Protein AF-A0AAR5PDT7-F1 (afdb_monomer)

Sequence (302 aa):
MGHPLNENNSSYDLYLQEIEGIDDYWGPTFRSIFDNNEHQDFKRKLEERIKHHDKDIERLCNVYYQGFIESVTELLEVKSQSKNLNNQVVDLDKKLHTSFQALSKSGTELLQARKVQSNIALVISQMNLSLPVFVSYSKLQKQIAEKRYYPALKTLEELEHVHLPHVANYRFSNQLHQKIPKYRDKIEAASMTDLKDFLENIRKFSPKVGEVAMRHTSEQLASDPTVVGRKKKRTFESSRNYSDEGLSAQELIDFSPIYRDLHLADVLGKVSTFEVYYRSERTKQARLVLQPPTNMVGKYPM

Mean predicted aligned error: 17.33 Å

Nearest PDB structures (foldseek):
  8otz-assembly1_EY  TM=1.791E-01  e=8.175E+00  Bos taurus

Structure (mmCIF, N/CA/C/O backbone):
data_AF-A0AAR5PDT7-F1
#
_entry.id   AF-A0AAR5PDT7-F1
#
loop_
_atom_site.group_PDB
_atom_site.id
_atom_site.type_symbol
_atom_site.label_atom_id
_atom_site.label_alt_id
_atom_site.label_comp_id
_atom_site.label_asym_id
_atom_site.label_entity_id
_atom_site.label_seq_id
_atom_site.pdbx_PDB_ins_code
_atom_site.Cartn_x
_atom_site.Cartn_y
_atom_site.Cartn_z
_atom_site.occupancy
_atom_site.B_iso_or_equiv
_atom_site.auth_seq_id
_atom_site.auth_comp_id
_atom_site.auth_asym_id
_atom_site.auth_atom_id
_atom_site.pdbx_PDB_model_num
ATOM 1 N N . MET A 1 1 ? -78.104 -23.548 107.317 1.00 33.09 1 MET A N 1
ATOM 2 C CA . MET A 1 1 ? -78.747 -23.186 106.038 1.00 33.09 1 MET A CA 1
ATOM 3 C C . MET A 1 1 ? -77.839 -22.195 105.338 1.00 33.09 1 MET A C 1
ATOM 5 O O . MET A 1 1 ? -77.397 -21.258 105.989 1.00 33.09 1 MET A O 1
ATOM 9 N N . GLY A 1 2 ? -77.454 -22.494 104.098 1.00 35.88 2 GLY A N 1
ATOM 10 C CA . GLY A 1 2 ? -76.42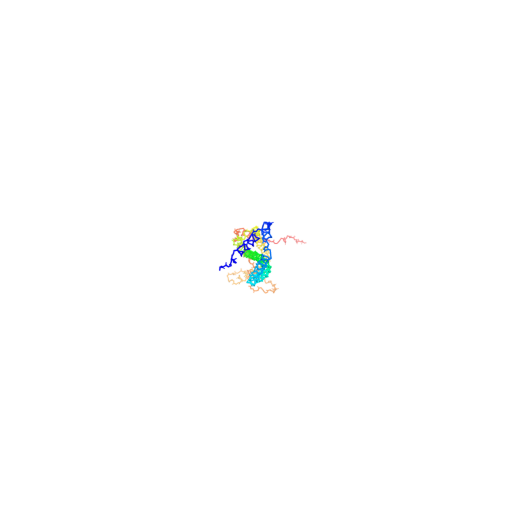5 -21.771 103.352 1.00 35.88 2 GLY A CA 1
ATOM 11 C C . GLY A 1 2 ? -76.839 -20.352 102.971 1.00 35.88 2 GLY A C 1
ATOM 12 O O . GLY A 1 2 ? -77.959 -20.127 102.524 1.00 35.88 2 GLY A O 1
ATOM 13 N N . HIS A 1 3 ? -75.904 -19.421 103.146 1.00 34.44 3 HIS A N 1
ATOM 14 C CA . HIS A 1 3 ? -75.943 -18.084 102.566 1.00 34.44 3 HIS A CA 1
ATOM 15 C C . HIS A 1 3 ? -75.802 -18.182 101.033 1.00 34.44 3 HIS A C 1
ATOM 17 O O . HIS A 1 3 ? -74.846 -18.809 100.568 1.00 34.44 3 HIS A O 1
ATOM 23 N N . PRO A 1 4 ? -76.692 -17.562 100.238 1.00 39.97 4 PRO A N 1
ATOM 24 C CA . PRO A 1 4 ? -76.570 -17.523 98.787 1.00 39.97 4 PRO A CA 1
ATOM 25 C C . PRO A 1 4 ? -75.625 -16.376 98.401 1.00 39.97 4 PRO A C 1
ATOM 27 O O . PRO A 1 4 ? -76.046 -15.241 98.229 1.00 39.97 4 PRO A O 1
ATOM 30 N N . LEU A 1 5 ? -74.321 -16.649 98.321 1.00 42.22 5 LEU A N 1
ATOM 31 C CA . LEU A 1 5 ? -73.312 -15.669 97.878 1.00 42.22 5 LEU A CA 1
ATOM 32 C C . LEU A 1 5 ? -72.895 -15.845 96.407 1.00 42.22 5 LEU A C 1
ATOM 34 O O . LEU A 1 5 ? -71.971 -15.177 95.955 1.00 42.22 5 LEU A O 1
ATOM 38 N N . ASN A 1 6 ? -73.553 -16.732 95.652 1.00 46.50 6 ASN A N 1
ATOM 39 C CA . ASN A 1 6 ? -73.060 -17.162 94.339 1.00 46.50 6 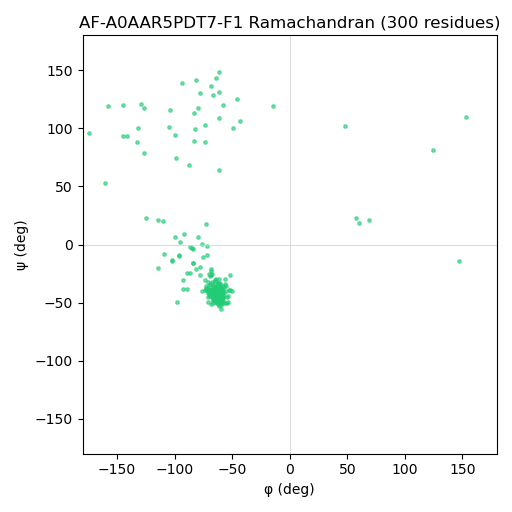ASN A CA 1
ATOM 40 C C . ASN A 1 6 ? -73.870 -16.662 93.126 1.00 46.50 6 ASN A C 1
ATOM 42 O O . ASN A 1 6 ? -73.407 -16.842 92.006 1.00 46.50 6 ASN A O 1
ATOM 46 N N . GLU A 1 7 ? -75.032 -16.023 93.313 1.00 48.69 7 GLU A N 1
ATOM 47 C CA . GLU A 1 7 ? -75.856 -15.526 92.190 1.00 48.69 7 GLU A CA 1
ATOM 48 C C . GLU A 1 7 ? -75.488 -14.091 91.757 1.00 48.69 7 GLU A C 1
ATOM 50 O O . GLU A 1 7 ? -75.380 -13.828 90.562 1.00 48.69 7 GLU A O 1
ATOM 55 N N . ASN A 1 8 ? -75.160 -13.183 92.689 1.00 54.09 8 ASN A N 1
ATOM 56 C CA . ASN A 1 8 ? -74.850 -11.780 92.353 1.00 54.09 8 ASN A CA 1
ATOM 57 C C . ASN A 1 8 ? -73.540 -11.586 91.571 1.00 54.09 8 ASN A C 1
ATOM 59 O O . ASN A 1 8 ? -73.407 -10.628 90.814 1.00 54.09 8 ASN A O 1
ATOM 63 N N . ASN A 1 9 ? -72.571 -12.495 91.712 1.00 56.88 9 ASN A N 1
ATOM 64 C CA . ASN A 1 9 ? -71.289 -12.382 91.012 1.00 56.88 9 ASN A CA 1
ATOM 65 C C . ASN A 1 9 ? -71.440 -12.559 89.490 1.00 56.88 9 ASN A C 1
ATOM 67 O O . ASN A 1 9 ? -70.725 -11.913 88.729 1.00 56.88 9 ASN A O 1
ATOM 71 N N . SER A 1 10 ? -72.405 -13.386 89.067 1.00 62.09 10 SER A N 1
ATOM 72 C CA . SER A 1 10 ? -72.699 -13.665 87.658 1.00 62.09 10 SER A CA 1
ATOM 73 C C . SER A 1 10 ? -73.395 -12.494 86.959 1.00 62.09 10 SER A C 1
ATOM 75 O O . SER A 1 10 ? -73.199 -12.307 85.761 1.00 62.09 10 SER A O 1
ATOM 77 N N . SER A 1 11 ? -74.189 -11.703 87.688 1.00 68.69 11 SER A N 1
ATOM 78 C CA . SER A 1 11 ? -74.879 -10.527 87.143 1.00 68.69 11 SER A CA 1
ATOM 79 C C . SER A 1 11 ? -73.905 -9.387 86.846 1.00 68.69 11 SER A C 1
ATOM 81 O O . SER A 1 11 ? -74.005 -8.751 85.801 1.00 68.69 11 SER A O 1
ATOM 83 N N . TYR A 1 12 ? -72.911 -9.163 87.715 1.00 73.12 12 TYR A N 1
ATOM 84 C CA . TYR A 1 12 ? -71.878 -8.148 87.477 1.00 73.12 12 TYR A CA 1
ATOM 85 C C . TYR A 1 12 ? -70.977 -8.492 86.293 1.00 73.12 12 TYR A C 1
ATOM 87 O O . TYR A 1 12 ? -70.625 -7.601 85.525 1.00 73.12 12 TYR A O 1
ATOM 95 N N . ASP A 1 13 ? -70.637 -9.769 86.119 1.00 74.81 13 ASP A N 1
ATOM 96 C CA . ASP A 1 13 ? -69.822 -10.215 84.988 1.00 74.81 13 ASP A CA 1
ATOM 97 C C . ASP A 1 13 ? -70.599 -10.096 83.660 1.00 74.81 13 ASP A C 1
ATOM 99 O O . ASP A 1 13 ? -70.014 -9.717 82.646 1.00 74.81 13 ASP A O 1
ATOM 103 N N . LEU A 1 14 ? -71.924 -10.307 83.677 1.00 79.12 14 LEU A N 1
ATOM 104 C CA . LEU A 1 14 ? -72.804 -10.069 82.527 1.00 79.12 14 LEU A CA 1
ATOM 105 C C . LEU A 1 14 ? -72.877 -8.576 82.162 1.00 79.12 14 LEU A C 1
ATOM 107 O O . LEU A 1 14 ? -72.714 -8.228 80.996 1.00 79.12 14 LEU A O 1
ATOM 111 N N . TYR A 1 15 ? -73.041 -7.687 83.149 1.00 78.75 15 TYR A N 1
ATOM 112 C CA . TYR A 1 15 ? -73.040 -6.236 82.920 1.00 78.75 15 TYR A CA 1
ATOM 113 C C . TYR A 1 15 ? -71.691 -5.723 82.403 1.00 78.75 15 TYR A C 1
ATOM 115 O O . TYR A 1 15 ? -71.655 -4.847 81.543 1.00 78.75 15 TYR A O 1
ATOM 123 N N . LEU A 1 16 ? -70.573 -6.275 82.888 1.00 80.12 16 LEU A N 1
ATOM 124 C CA . LEU A 1 16 ? -69.247 -5.956 82.355 1.00 80.12 16 LEU A CA 1
ATOM 125 C C . LEU A 1 16 ? -69.096 -6.425 80.904 1.00 80.12 16 LEU A C 1
ATOM 127 O O . LEU A 1 16 ? -68.560 -5.683 80.090 1.00 80.12 16 LEU A O 1
ATOM 131 N N . GLN A 1 17 ? -69.607 -7.608 80.559 1.00 80.50 17 GLN A N 1
ATOM 132 C CA . GLN A 1 17 ? -69.562 -8.134 79.194 1.00 80.50 17 GLN A CA 1
ATOM 133 C C . GLN A 1 17 ? -70.464 -7.350 78.224 1.00 80.50 17 GLN A C 1
ATOM 135 O O . GLN A 1 17 ? -70.101 -7.165 77.065 1.00 80.50 17 GLN A O 1
ATOM 140 N N . GLU A 1 18 ? -71.616 -6.856 78.686 1.00 79.50 18 GLU A N 1
ATOM 141 C CA . GLU A 1 18 ? -72.479 -5.950 77.916 1.00 79.50 18 GLU A CA 1
ATOM 142 C C . GLU A 1 18 ? -71.794 -4.606 77.641 1.00 79.50 18 GLU A C 1
ATOM 144 O O . GLU A 1 18 ? -71.892 -4.089 76.531 1.00 79.50 18 GLU A O 1
ATOM 149 N N . ILE A 1 19 ? -71.062 -4.065 78.619 1.00 80.75 19 ILE A N 1
ATOM 150 C CA . ILE A 1 19 ? -70.291 -2.822 78.457 1.00 80.75 19 ILE A CA 1
ATOM 151 C C . ILE A 1 19 ? -69.064 -3.039 77.561 1.00 80.75 19 ILE A C 1
ATOM 153 O O . ILE A 1 19 ? -68.764 -2.178 76.743 1.00 80.75 19 ILE A O 1
ATOM 157 N N . GLU A 1 20 ? -68.375 -4.182 77.667 1.00 79.88 20 GLU A N 1
ATOM 158 C CA . GLU A 1 20 ? -67.260 -4.551 76.776 1.00 79.88 20 GLU A CA 1
ATOM 159 C C . GLU A 1 20 ? -67.734 -4.847 75.333 1.00 79.88 20 GLU A C 1
ATOM 161 O O . GLU A 1 20 ? -66.926 -4.812 74.407 1.00 79.88 20 GLU A O 1
ATOM 166 N N . GLY A 1 21 ? -69.021 -5.159 75.132 1.00 79.31 21 GLY A N 1
ATOM 167 C CA . GLY A 1 21 ? -69.592 -5.544 73.836 1.00 79.31 21 GLY A CA 1
ATOM 168 C C . GLY A 1 21 ? -70.398 -4.463 73.105 1.00 79.31 21 GLY A C 1
ATOM 169 O O . GLY A 1 21 ? -70.712 -4.648 71.928 1.00 79.31 21 GLY A O 1
ATOM 170 N N . ILE A 1 22 ? -70.764 -3.364 73.771 1.00 81.56 22 ILE A N 1
ATOM 171 C CA . ILE A 1 22 ? -71.593 -2.282 73.217 1.00 81.56 22 ILE A CA 1
ATOM 172 C C . ILE A 1 22 ? -70.854 -0.956 73.419 1.00 81.56 22 ILE A C 1
ATOM 174 O O . ILE A 1 22 ? -70.670 -0.550 74.557 1.00 81.56 22 ILE A O 1
ATOM 178 N N . ASP A 1 23 ? -70.491 -0.247 72.347 1.00 70.50 23 ASP A N 1
ATOM 179 C CA . ASP A 1 23 ? -69.703 0.999 72.445 1.00 70.50 23 ASP A CA 1
ATOM 180 C C . ASP A 1 23 ? -70.545 2.277 72.669 1.00 70.50 23 ASP A C 1
ATOM 182 O O . ASP A 1 23 ? -70.045 3.252 73.226 1.00 70.50 23 ASP A O 1
ATOM 186 N N . ASP A 1 24 ? -71.829 2.289 72.278 1.00 75.06 24 ASP A N 1
ATOM 187 C CA . ASP A 1 24 ? -72.595 3.545 72.128 1.00 75.06 24 ASP A CA 1
ATOM 188 C C . ASP A 1 24 ? -73.769 3.746 73.109 1.00 75.06 24 ASP A C 1
ATOM 190 O O . ASP A 1 24 ? -74.234 4.876 73.292 1.00 75.06 24 ASP A O 1
ATOM 194 N N . TYR A 1 25 ? -74.302 2.692 73.744 1.00 77.81 25 TYR A N 1
ATOM 195 C CA . TYR A 1 25 ? -75.493 2.829 74.598 1.00 77.81 25 TYR A CA 1
ATOM 196 C C . TYR A 1 25 ? -75.500 1.911 75.825 1.00 77.81 25 TYR A C 1
ATOM 198 O O . TYR A 1 25 ? -76.011 0.795 75.800 1.00 77.81 25 TYR A O 1
ATOM 206 N N . TRP A 1 26 ? -75.014 2.449 76.944 1.00 82.31 26 TRP A N 1
ATOM 207 C CA . TRP A 1 26 ? -74.944 1.762 78.243 1.00 82.31 26 TRP A CA 1
ATOM 208 C C . TRP A 1 26 ? -76.134 2.048 79.181 1.00 82.31 26 TRP A C 1
ATOM 210 O O . TRP A 1 26 ? -76.165 1.593 80.324 1.00 82.31 26 TRP A O 1
ATOM 220 N N . GLY A 1 27 ? -77.116 2.839 78.734 1.00 78.00 27 GLY A N 1
ATOM 221 C CA . GLY A 1 27 ? -78.223 3.342 79.563 1.00 78.00 27 GLY A CA 1
ATOM 222 C C . GLY A 1 27 ? -79.044 2.274 80.315 1.00 78.00 27 GLY A C 1
ATOM 223 O O . GLY A 1 27 ? -79.313 2.474 81.499 1.00 78.00 27 GLY A O 1
ATOM 224 N N . PRO A 1 28 ? -79.440 1.150 79.686 1.00 80.12 28 PRO A N 1
ATOM 225 C CA . PRO A 1 28 ? -80.211 0.085 80.334 1.00 80.12 28 PRO A CA 1
ATOM 226 C C . PRO A 1 28 ? -79.405 -0.661 81.401 1.00 80.12 28 PRO A C 1
ATOM 228 O O . PRO A 1 28 ? -79.918 -0.903 82.490 1.00 80.12 28 PRO A O 1
ATOM 231 N N . THR A 1 29 ? -78.135 -0.945 81.107 1.00 78.88 29 THR A N 1
ATOM 232 C CA . THR A 1 29 ? -77.186 -1.617 82.004 1.00 78.88 29 THR A CA 1
ATOM 233 C C . THR A 1 29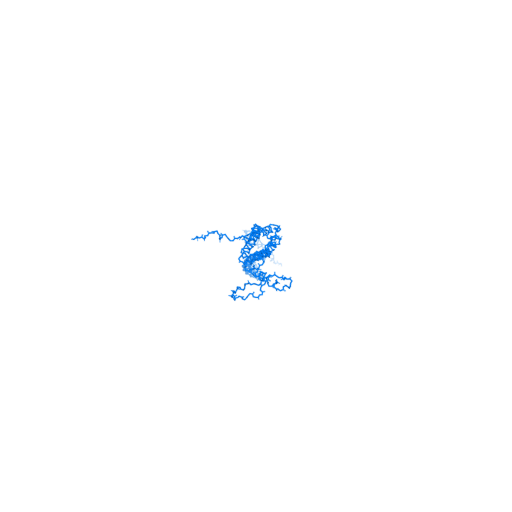 ? -76.856 -0.748 83.218 1.00 78.88 29 THR A C 1
ATOM 235 O O . THR A 1 29 ? -76.862 -1.223 84.347 1.00 78.88 29 THR A O 1
ATOM 238 N N . PHE A 1 30 ? -76.663 0.563 83.044 1.00 78.88 30 PHE A N 1
ATOM 239 C CA . PHE A 1 30 ? -76.510 1.451 84.200 1.00 78.88 30 PHE A CA 1
ATOM 240 C C . PHE A 1 30 ? -77.803 1.576 85.009 1.00 78.88 30 PHE A C 1
ATOM 242 O O . PHE A 1 30 ? -77.752 1.594 86.238 1.00 78.88 30 PHE A O 1
ATOM 249 N N . ARG A 1 31 ? -78.969 1.626 84.354 1.00 78.81 31 ARG A N 1
ATOM 250 C CA . ARG A 1 31 ? -80.259 1.727 85.046 1.00 78.81 31 ARG A CA 1
ATOM 251 C C . ARG A 1 31 ? -80.528 0.516 85.941 1.00 78.81 31 ARG A C 1
ATOM 253 O O . ARG A 1 31 ? -80.905 0.717 87.088 1.00 78.81 31 ARG A O 1
ATOM 260 N N . SER A 1 32 ? -80.247 -0.705 85.481 1.00 77.12 32 SER A N 1
ATOM 261 C CA . SER A 1 32 ? -80.379 -1.915 86.309 1.00 77.12 32 SER A CA 1
ATOM 262 C C . SER A 1 32 ? -79.421 -1.930 87.509 1.00 77.12 32 SER A C 1
ATOM 264 O O . SER A 1 32 ? -79.813 -2.337 88.600 1.00 77.12 32 SER A O 1
ATOM 266 N N . ILE A 1 33 ? -78.192 -1.425 87.351 1.00 76.62 33 ILE A N 1
ATOM 267 C CA . ILE A 1 33 ? -77.195 -1.334 88.435 1.00 76.62 33 ILE A CA 1
ATOM 268 C C . ILE A 1 33 ? -77.606 -0.317 89.514 1.00 76.62 33 ILE A C 1
ATOM 270 O O . ILE A 1 33 ? -77.418 -0.561 90.710 1.00 76.62 33 ILE A O 1
ATOM 274 N N . PHE A 1 34 ? -78.160 0.830 89.106 1.00 77.00 34 PHE A N 1
ATOM 275 C CA . PHE A 1 34 ? -78.624 1.869 90.030 1.00 77.00 34 PHE A CA 1
ATOM 276 C C . PHE A 1 34 ? -79.959 1.509 90.697 1.00 77.00 34 PHE A C 1
ATOM 278 O O . PHE A 1 34 ? -80.091 1.726 91.901 1.00 77.00 34 PHE A O 1
ATOM 285 N N . ASP A 1 35 ? -80.906 0.912 89.962 1.00 78.12 35 ASP A N 1
ATOM 286 C CA . ASP A 1 35 ? -82.213 0.489 90.491 1.00 78.12 35 ASP A CA 1
ATOM 287 C C . ASP A 1 35 ? -82.069 -0.624 91.553 1.00 78.12 35 ASP A C 1
ATOM 289 O O . ASP A 1 35 ? -82.834 -0.660 92.518 1.00 78.12 35 ASP A O 1
ATOM 293 N N . ASN A 1 36 ? -81.037 -1.473 91.445 1.00 72.88 36 ASN A N 1
ATOM 294 C CA . ASN A 1 36 ? -80.716 -2.515 92.431 1.00 72.88 36 ASN A CA 1
ATOM 295 C C . ASN A 1 36 ? -79.866 -2.020 93.620 1.00 72.88 36 ASN A C 1
ATOM 297 O O . ASN A 1 36 ? -79.600 -2.780 94.548 1.00 72.88 36 ASN A O 1
ATOM 301 N N . ASN A 1 37 ? -79.444 -0.7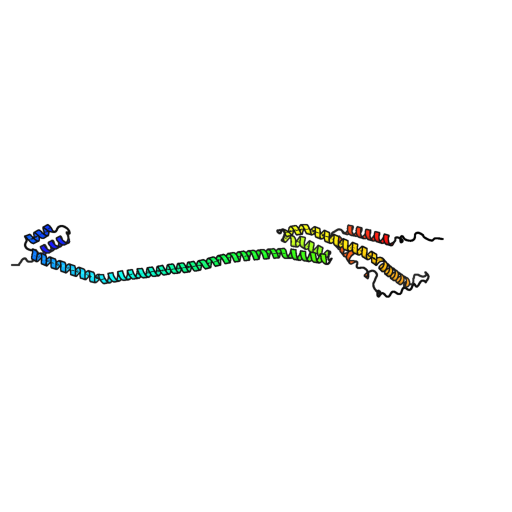49 93.631 1.00 70.75 37 ASN A N 1
ATOM 302 C CA . ASN A 1 37 ? -78.563 -0.155 94.648 1.00 70.75 37 ASN A CA 1
ATOM 303 C C . ASN A 1 37 ? -77.167 -0.821 94.771 1.00 70.75 37 ASN A C 1
ATOM 305 O O . ASN A 1 37 ? -76.446 -0.597 95.742 1.00 70.75 37 ASN A O 1
ATOM 309 N N . GLU A 1 38 ? -76.745 -1.569 93.749 1.00 72.38 38 GLU A N 1
ATOM 310 C CA . GLU A 1 38 ? -75.519 -2.389 93.693 1.00 72.38 38 GLU A CA 1
ATOM 311 C C . GLU A 1 38 ? -74.298 -1.642 93.104 1.00 72.38 38 GLU A C 1
ATOM 313 O O . GLU A 1 38 ? -73.230 -2.204 92.856 1.00 72.38 38 GLU A O 1
ATOM 318 N N . HIS A 1 39 ? -74.439 -0.333 92.897 1.00 76.94 39 HIS A N 1
ATOM 319 C CA . HIS A 1 39 ? -73.467 0.541 92.236 1.00 76.94 39 HIS A CA 1
ATOM 320 C C . HIS A 1 39 ? -72.049 0.536 92.845 1.00 76.94 39 HIS A C 1
ATOM 322 O O . HIS A 1 39 ? -71.072 0.631 92.102 1.00 76.94 39 HIS A O 1
ATOM 328 N N . GLN A 1 40 ? -71.899 0.420 94.171 1.00 78.06 40 GLN A N 1
ATOM 329 C CA . GLN A 1 40 ? -70.572 0.388 94.814 1.00 78.06 40 GLN A CA 1
ATOM 330 C C . GLN A 1 40 ? -69.838 -0.935 94.570 1.00 78.06 40 GLN A C 1
ATOM 332 O O . GLN A 1 40 ? -68.628 -0.943 94.331 1.00 78.06 40 GLN A O 1
ATOM 337 N N . ASP A 1 41 ? -70.567 -2.051 94.592 1.00 78.56 41 ASP A N 1
ATOM 338 C CA . ASP A 1 41 ? -70.001 -3.377 94.356 1.00 78.56 41 ASP A CA 1
ATOM 339 C C . ASP A 1 41 ? -69.661 -3.581 92.879 1.00 78.56 41 ASP A C 1
ATOM 341 O O . ASP A 1 41 ? -68.575 -4.075 92.567 1.00 78.56 41 ASP A O 1
ATOM 345 N N . PHE A 1 42 ? -70.515 -3.092 91.974 1.00 82.25 42 PHE A N 1
ATOM 346 C CA . PHE A 1 42 ? -70.223 -3.049 90.543 1.00 82.25 42 PHE A CA 1
ATOM 347 C C . PHE A 1 42 ? -69.000 -2.176 90.226 1.00 82.25 42 PHE A C 1
ATOM 349 O O . PHE A 1 42 ? -68.117 -2.602 89.486 1.00 82.25 42 PHE A O 1
ATOM 356 N N . LYS A 1 43 ? -68.888 -0.982 90.830 1.00 83.56 43 LYS A N 1
ATOM 357 C CA . LYS A 1 43 ? -67.716 -0.108 90.663 1.00 83.56 43 LYS A CA 1
ATOM 358 C C . LYS A 1 43 ? -66.421 -0.805 91.088 1.00 83.56 43 LYS A C 1
ATOM 360 O O . LYS A 1 43 ? -65.430 -0.737 90.369 1.00 83.56 43 LYS A O 1
ATOM 365 N N . ARG A 1 44 ? -66.430 -1.505 92.225 1.00 84.00 44 ARG A N 1
ATOM 366 C CA . ARG A 1 44 ? -65.276 -2.277 92.709 1.00 84.00 44 ARG A CA 1
ATOM 367 C C . ARG A 1 44 ? -64.890 -3.397 91.735 1.00 84.00 44 ARG A C 1
ATOM 369 O O . ARG A 1 44 ? -63.716 -3.540 91.412 1.00 84.00 44 ARG A O 1
ATOM 376 N N . LYS A 1 45 ? -65.874 -4.139 91.223 1.00 84.06 45 LYS A N 1
ATOM 377 C CA . LYS A 1 45 ? -65.694 -5.167 90.183 1.00 84.06 45 LYS A CA 1
ATOM 378 C C . LYS A 1 45 ? -65.137 -4.594 88.873 1.00 84.06 45 LYS A C 1
ATOM 380 O O . LYS A 1 45 ? -64.239 -5.187 88.282 1.00 84.06 45 LYS A O 1
ATOM 385 N N . LEU A 1 46 ? -65.620 -3.430 88.442 1.00 85.81 46 LEU A N 1
ATOM 386 C CA . LEU A 1 46 ? -65.115 -2.720 87.265 1.00 85.81 46 LEU A CA 1
ATOM 387 C C . LEU A 1 46 ? -63.665 -2.255 87.467 1.00 85.81 46 LEU A C 1
ATOM 389 O O . LEU A 1 46 ? -62.834 -2.446 86.587 1.00 85.81 46 LEU A O 1
ATOM 393 N N . GLU A 1 47 ? -63.325 -1.705 88.635 1.00 88.06 47 GLU A N 1
ATOM 394 C CA . GLU A 1 47 ? -61.944 -1.334 88.975 1.00 88.06 47 GLU A CA 1
ATOM 395 C C . GLU A 1 47 ? -61.005 -2.553 89.011 1.00 88.06 47 GLU A C 1
ATOM 397 O O . GLU A 1 47 ? -59.853 -2.458 88.586 1.00 88.06 47 GLU A O 1
ATOM 402 N N . GLU A 1 48 ? -61.476 -3.709 89.489 1.00 88.44 48 GLU A N 1
ATOM 403 C CA . GLU A 1 48 ? -60.733 -4.974 89.427 1.00 88.44 48 GLU A CA 1
ATOM 404 C C . GLU A 1 48 ? -60.522 -5.445 87.981 1.00 88.44 48 GLU A C 1
ATOM 406 O O . GLU A 1 48 ? -59.419 -5.874 87.635 1.00 88.44 48 GLU A O 1
ATOM 411 N N . ARG A 1 49 ? -61.537 -5.307 87.120 1.00 87.44 49 ARG A N 1
ATOM 412 C CA . ARG A 1 49 ? -61.467 -5.642 85.691 1.00 87.44 49 ARG A CA 1
ATOM 413 C C . ARG A 1 49 ? -60.505 -4.730 84.926 1.00 87.44 49 ARG A C 1
ATOM 415 O O . ARG A 1 49 ? -59.685 -5.234 84.167 1.00 87.44 49 ARG A O 1
ATOM 422 N N . ILE A 1 50 ? -60.542 -3.421 85.179 1.00 89.31 50 ILE A N 1
ATOM 423 C CA . ILE A 1 50 ? -59.596 -2.449 84.605 1.00 89.31 50 ILE A CA 1
ATOM 424 C C . ILE A 1 50 ? -58.167 -2.794 85.033 1.00 89.31 50 ILE A C 1
ATOM 426 O O . ILE A 1 50 ? -57.297 -2.953 84.186 1.00 89.31 50 ILE A O 1
ATOM 430 N N . LYS A 1 51 ? -57.932 -3.031 86.332 1.00 92.56 51 LYS A N 1
ATOM 431 C CA . LYS A 1 51 ? -56.606 -3.440 86.833 1.00 92.56 51 LYS A CA 1
ATOM 432 C C . LYS A 1 51 ? -56.122 -4.765 86.248 1.00 92.56 51 LYS A C 1
ATOM 434 O O . LYS A 1 51 ? -54.915 -4.991 86.183 1.00 92.56 51 LYS A O 1
ATOM 439 N N . HIS A 1 52 ? -57.034 -5.670 85.903 1.00 91.12 52 HIS A N 1
ATOM 440 C CA . HIS A 1 52 ? -56.692 -6.923 85.241 1.00 91.12 52 HIS A CA 1
ATOM 441 C C . HIS A 1 52 ? -56.259 -6.680 83.791 1.00 91.12 52 HIS A C 1
ATOM 443 O O . HIS A 1 52 ? -55.166 -7.106 83.427 1.00 91.12 52 HIS A O 1
ATOM 449 N N . HIS A 1 53 ? -57.041 -5.918 83.018 1.00 91.31 53 HIS A N 1
ATOM 450 C CA . HIS A 1 53 ? -56.696 -5.541 81.643 1.00 91.31 53 HIS A CA 1
ATOM 451 C C . HIS A 1 53 ? -55.407 -4.719 81.564 1.00 91.31 53 HIS A C 1
ATOM 453 O O . HIS A 1 53 ? -54.576 -4.996 80.708 1.00 91.31 53 HIS A O 1
ATOM 459 N N . ASP A 1 54 ? -55.176 -3.779 82.484 1.00 91.31 54 ASP A N 1
ATOM 460 C CA . ASP A 1 54 ? -53.923 -3.012 82.546 1.00 91.31 54 ASP A CA 1
ATOM 461 C C . ASP A 1 54 ? -52.712 -3.934 82.745 1.00 91.31 54 ASP A C 1
ATOM 463 O O . ASP A 1 54 ? -51.707 -3.815 82.045 1.00 91.31 54 ASP A O 1
ATOM 467 N N . LYS A 1 55 ? -52.820 -4.915 83.651 1.00 91.75 55 LYS A N 1
ATOM 468 C CA . LYS A 1 55 ? -51.765 -5.917 83.867 1.00 9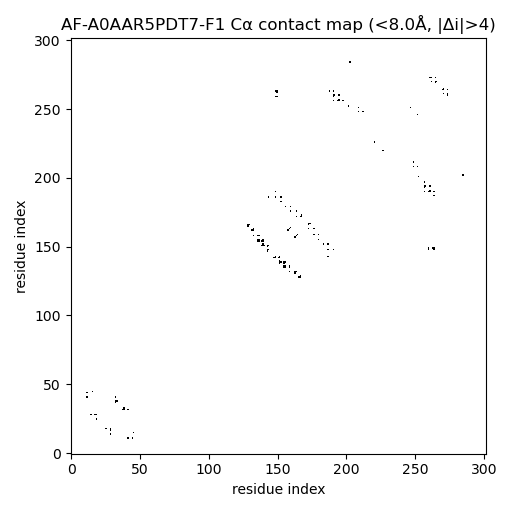1.75 55 LYS A CA 1
ATOM 469 C C . LYS A 1 55 ? -51.566 -6.822 82.659 1.00 91.75 55 LYS A C 1
ATOM 471 O O . LYS A 1 55 ? -50.431 -7.202 82.370 1.00 91.75 55 LYS A O 1
ATOM 476 N N . ASP A 1 56 ? -52.642 -7.184 81.972 1.00 88.19 56 ASP A N 1
ATOM 477 C CA . ASP A 1 56 ? -52.565 -8.000 80.766 1.00 88.19 56 ASP A CA 1
ATOM 478 C C . ASP A 1 56 ? -51.918 -7.219 79.617 1.00 88.19 56 ASP A C 1
ATOM 480 O O . ASP A 1 56 ? -51.031 -7.758 78.958 1.00 88.19 56 ASP A O 1
ATOM 484 N N . ILE A 1 57 ? -52.251 -5.935 79.443 1.00 87.25 57 ILE A N 1
ATOM 485 C CA . ILE A 1 57 ? -51.595 -5.028 78.491 1.00 87.25 57 ILE A CA 1
ATOM 486 C C . ILE A 1 57 ? -50.113 -4.875 78.839 1.00 87.25 57 ILE A C 1
ATOM 488 O O . ILE A 1 57 ? -49.270 -5.052 77.963 1.00 87.25 57 ILE A O 1
ATOM 492 N N . GLU A 1 58 ? -49.759 -4.613 80.101 1.00 86.62 58 GLU A N 1
ATOM 493 C CA . GLU A 1 58 ? -48.360 -4.515 80.538 1.00 86.62 58 GLU A CA 1
ATOM 494 C C . GLU A 1 58 ? -47.587 -5.810 80.281 1.00 86.62 58 GLU A C 1
ATOM 496 O O . GLU A 1 58 ? -46.447 -5.782 79.811 1.00 86.62 58 GLU A O 1
ATOM 501 N N . ARG A 1 59 ? -48.197 -6.967 80.555 1.00 87.31 59 ARG A N 1
ATOM 502 C CA . ARG A 1 59 ? -47.592 -8.273 80.293 1.00 87.31 59 ARG A CA 1
ATOM 503 C C . ARG A 1 59 ? -47.383 -8.496 78.798 1.00 87.31 59 ARG A C 1
ATOM 505 O O . ARG A 1 59 ? -46.311 -8.949 78.405 1.00 87.31 59 ARG A O 1
ATOM 512 N N . LEU A 1 60 ? -48.380 -8.187 77.974 1.00 83.44 60 LEU A N 1
ATOM 513 C CA . LEU A 1 60 ? -48.323 -8.374 76.526 1.00 83.44 60 LEU A CA 1
ATOM 514 C C . LEU A 1 60 ? -47.277 -7.438 75.909 1.00 83.44 60 LEU A C 1
ATOM 516 O O . LEU A 1 60 ? -46.399 -7.885 75.173 1.00 83.44 60 LEU A O 1
ATOM 520 N N . CYS A 1 61 ? -47.281 -6.170 76.312 1.00 81.19 61 CYS A N 1
ATOM 521 C CA . CYS A 1 61 ? -46.250 -5.200 75.973 1.00 81.19 61 CYS A CA 1
ATOM 522 C C . CYS A 1 61 ? -44.857 -5.706 76.369 1.00 81.19 61 CYS A C 1
ATOM 524 O O . CYS A 1 61 ? -43.972 -5.744 75.521 1.00 81.19 61 CYS A O 1
ATOM 526 N N . ASN A 1 62 ? -44.647 -6.166 77.604 1.00 84.25 62 ASN A N 1
ATOM 527 C CA . ASN A 1 62 ? -43.341 -6.672 78.043 1.00 84.25 62 ASN A CA 1
ATOM 528 C C . ASN A 1 62 ? -42.851 -7.884 77.234 1.00 84.25 62 ASN A C 1
ATOM 530 O O . ASN A 1 62 ? -41.650 -8.013 77.004 1.00 84.25 62 ASN A O 1
ATOM 534 N N . VAL A 1 63 ? -43.757 -8.757 76.782 1.00 82.31 63 VAL A N 1
ATOM 535 C CA . VAL A 1 63 ? -43.407 -9.919 75.947 1.00 82.31 63 VAL A CA 1
ATOM 536 C C . VAL A 1 63 ? -42.994 -9.495 74.533 1.00 82.31 63 VAL A C 1
ATOM 538 O O . VAL A 1 63 ? -42.056 -10.067 73.981 1.00 82.31 63 VAL A O 1
ATOM 541 N N . TYR A 1 64 ? -43.656 -8.493 73.947 1.00 81.81 64 TYR A N 1
ATOM 542 C CA . TYR A 1 64 ? -43.468 -8.132 72.535 1.00 81.81 64 TYR A CA 1
ATOM 543 C C . TYR A 1 64 ? -42.590 -6.895 72.289 1.00 81.81 64 TYR A C 1
ATOM 545 O O . TYR A 1 64 ? -42.136 -6.704 71.160 1.00 81.81 64 TYR A O 1
ATOM 553 N N . TYR A 1 65 ? -42.292 -6.078 73.306 1.00 84.06 65 TYR A N 1
ATOM 554 C CA . TYR A 1 65 ? -41.489 -4.858 73.141 1.00 84.06 65 TYR A CA 1
ATOM 555 C C . TYR A 1 65 ? -40.089 -5.154 72.603 1.00 84.06 65 TYR A C 1
ATOM 557 O O . TYR A 1 65 ? -39.629 -4.447 71.713 1.00 84.06 65 TYR A O 1
ATOM 565 N N . GLN A 1 66 ? -39.427 -6.204 73.096 1.00 83.94 66 GLN A N 1
ATOM 566 C CA . GLN A 1 66 ? -38.093 -6.569 72.610 1.00 83.94 66 GLN A CA 1
ATOM 567 C C . GLN A 1 66 ? -38.116 -6.950 71.127 1.00 83.94 66 GLN A C 1
ATOM 569 O O . GLN A 1 66 ? -37.407 -6.335 70.339 1.00 83.94 66 GLN A O 1
ATOM 574 N N . GLY A 1 67 ? -39.012 -7.855 70.717 1.00 87.44 67 GLY A N 1
ATOM 575 C CA . GLY A 1 67 ? -39.130 -8.252 69.309 1.00 87.44 67 GLY A CA 1
ATOM 576 C C . GLY A 1 67 ? -39.529 -7.096 68.382 1.00 87.44 67 GLY A C 1
ATOM 577 O O . GLY A 1 67 ? -39.066 -7.021 67.244 1.00 87.44 67 GLY A O 1
ATOM 578 N N . PHE A 1 68 ? -40.343 -6.152 68.869 1.00 87.62 68 PHE A N 1
ATOM 579 C CA . PHE A 1 68 ? -40.671 -4.936 68.125 1.00 87.62 68 PHE A CA 1
ATOM 580 C C . PHE A 1 68 ? -39.449 -4.026 67.945 1.00 87.62 68 PHE A C 1
ATOM 582 O O . PHE A 1 68 ? -39.174 -3.584 66.829 1.00 87.62 68 PHE A O 1
ATOM 589 N N . ILE A 1 69 ? -38.696 -3.762 69.018 1.00 88.56 69 ILE A N 1
ATOM 590 C CA . ILE A 1 69 ? -37.481 -2.939 68.959 1.00 88.56 69 ILE A CA 1
ATOM 591 C C . ILE A 1 69 ? -36.421 -3.584 68.062 1.00 88.56 69 ILE A C 1
ATOM 593 O O . ILE A 1 69 ? -35.818 -2.885 67.246 1.00 88.56 69 ILE A O 1
ATOM 597 N N . GLU A 1 70 ? -36.224 -4.899 68.158 1.00 90.81 70 GLU A N 1
ATOM 598 C CA . GLU A 1 70 ? -35.327 -5.658 67.281 1.00 90.81 70 GLU A CA 1
ATOM 599 C C . GLU A 1 70 ? -35.740 -5.513 65.811 1.00 90.81 70 GLU A C 1
ATOM 601 O O . GLU A 1 70 ? -34.924 -5.096 64.991 1.00 90.81 70 GLU A O 1
ATOM 606 N N . SER A 1 71 ? -37.023 -5.719 65.493 1.00 93.69 71 SER A N 1
ATOM 607 C CA . SER A 1 71 ? -37.542 -5.595 64.122 1.00 93.69 71 SER A CA 1
ATOM 608 C C . SER A 1 71 ? -37.370 -4.180 63.552 1.00 93.69 71 SER A C 1
ATOM 610 O O . SER A 1 71 ? -37.014 -4.004 62.386 1.00 93.69 71 SER A O 1
ATOM 612 N N . VAL A 1 72 ? -37.604 -3.143 64.365 1.00 93.88 72 VAL A N 1
ATOM 613 C CA . VAL A 1 72 ? -37.408 -1.743 63.950 1.00 93.88 72 VAL A CA 1
ATOM 614 C C . VAL A 1 72 ? -35.926 -1.435 63.731 1.00 93.88 72 VAL A C 1
ATOM 616 O O . VAL A 1 72 ? -35.576 -0.743 62.772 1.00 93.88 72 VAL A O 1
ATOM 619 N N . THR A 1 73 ? -35.053 -1.952 64.595 1.00 94.06 73 THR A N 1
ATOM 620 C CA . THR A 1 73 ? -33.602 -1.755 64.493 1.00 94.06 73 THR A CA 1
ATOM 621 C C . THR A 1 73 ? -33.052 -2.435 63.241 1.00 94.06 73 THR A C 1
ATOM 623 O O . THR A 1 73 ? -32.329 -1.803 62.471 1.00 94.06 73 THR A O 1
ATOM 626 N N . GLU A 1 74 ? -33.475 -3.671 62.977 1.00 95.31 74 GLU A N 1
ATOM 627 C CA . GLU A 1 74 ? -33.102 -4.424 61.779 1.00 95.31 74 GLU A CA 1
ATOM 628 C C . GLU A 1 74 ? -33.588 -3.715 60.506 1.00 95.31 74 GLU A C 1
ATOM 630 O O . GLU A 1 74 ? -32.827 -3.543 59.554 1.00 95.31 74 GLU A O 1
ATOM 635 N N . LEU A 1 75 ? -34.814 -3.180 60.499 1.00 96.06 75 LEU A N 1
ATOM 636 C CA . LEU A 1 75 ? -35.331 -2.412 59.362 1.00 96.06 75 LEU A CA 1
ATOM 637 C C . LEU A 1 75 ? -34.505 -1.141 59.089 1.00 96.06 75 LEU A C 1
ATOM 639 O O . LEU A 1 75 ? -34.250 -0.792 57.929 1.00 96.06 75 LEU A O 1
ATOM 643 N N . LEU A 1 76 ? -34.079 -0.436 60.142 1.00 95.75 76 LEU A N 1
ATOM 644 C CA . LEU A 1 76 ? -33.204 0.732 60.015 1.00 95.75 76 LEU A CA 1
ATOM 645 C C . LEU A 1 76 ? -31.825 0.345 59.476 1.00 95.75 76 LEU A C 1
ATOM 647 O O . LEU A 1 76 ? -31.269 1.067 58.638 1.00 95.75 76 LEU A O 1
ATOM 651 N N . GLU A 1 77 ? -31.295 -0.796 59.907 1.00 96.38 77 GLU A N 1
ATOM 652 C CA . GLU A 1 77 ? -30.031 -1.322 59.413 1.00 96.38 77 GLU A CA 1
ATOM 653 C C . GLU A 1 77 ? -30.126 -1.699 57.930 1.00 96.38 77 GLU A C 1
ATOM 655 O O . GLU A 1 77 ? -29.337 -1.205 57.122 1.00 96.38 77 GLU A O 1
ATOM 660 N N . VAL A 1 78 ? -31.147 -2.463 57.531 1.00 97.31 78 VAL A N 1
ATOM 661 C CA . VAL A 1 78 ? -31.395 -2.845 56.131 1.00 97.31 78 VAL A CA 1
ATOM 662 C C . VAL A 1 78 ? -31.560 -1.614 55.238 1.00 97.31 78 VAL A C 1
ATOM 664 O O . VAL A 1 78 ? -31.028 -1.569 54.124 1.00 97.31 78 VAL A O 1
ATOM 667 N N . LYS A 1 79 ? -32.240 -0.567 55.722 1.00 96.38 79 LYS A N 1
ATOM 668 C CA . LYS A 1 79 ? -32.356 0.713 55.008 1.00 96.38 79 LYS A CA 1
ATOM 669 C C . LYS A 1 79 ? -30.988 1.367 54.791 1.00 96.38 79 LYS A C 1
ATOM 671 O O . LYS A 1 79 ? -30.716 1.874 53.699 1.00 96.38 79 LYS A O 1
ATOM 676 N N . SER A 1 80 ? -30.132 1.368 55.813 1.00 96.31 80 SER A N 1
ATOM 677 C CA . SER A 1 80 ? -28.767 1.900 55.724 1.00 96.31 80 SER A CA 1
ATOM 678 C C . SER A 1 80 ? -27.915 1.097 54.736 1.00 96.31 80 SER A C 1
ATOM 680 O O . SER A 1 80 ? -27.306 1.669 53.827 1.00 96.31 80 SER A O 1
ATOM 682 N N . GLN A 1 81 ? -27.944 -0.233 54.847 1.00 96.94 81 GLN A N 1
ATOM 683 C CA . GLN A 1 81 ? -27.220 -1.144 53.963 1.00 96.94 81 GLN A CA 1
ATOM 684 C C . GLN A 1 81 ? -27.684 -1.007 52.505 1.00 96.94 81 GLN A C 1
ATOM 686 O O . GLN A 1 81 ? -26.847 -0.869 51.615 1.00 96.94 81 GLN A O 1
ATOM 691 N N . SER A 1 82 ? -28.996 -0.926 52.249 1.00 97.69 82 SER A N 1
ATOM 692 C CA . SER A 1 82 ? -29.548 -0.686 50.904 1.00 97.69 82 SER A CA 1
ATOM 693 C C . SER A 1 82 ? -29.068 0.635 50.311 1.00 97.69 82 SER A C 1
ATOM 695 O O . SER A 1 82 ? -28.715 0.704 49.134 1.00 97.69 82 SER A O 1
ATOM 697 N N . LYS A 1 83 ? -29.001 1.696 51.126 1.00 97.00 83 LYS A N 1
ATOM 698 C CA . LYS A 1 83 ? -28.480 2.992 50.679 1.00 97.00 83 LYS A CA 1
ATOM 699 C C . LYS A 1 83 ? -26.994 2.910 50.325 1.00 97.00 83 LYS A C 1
ATOM 701 O O . LYS A 1 83 ? -26.579 3.483 49.319 1.00 97.00 83 LYS A O 1
ATOM 706 N N . ASN A 1 84 ? -26.201 2.197 51.124 1.00 97.25 84 ASN A N 1
ATOM 707 C CA . ASN A 1 84 ? -24.783 1.984 50.846 1.00 97.25 84 ASN A CA 1
ATOM 708 C C . ASN A 1 84 ? -24.586 1.171 49.557 1.00 97.25 84 ASN A C 1
ATOM 710 O O . ASN A 1 84 ? -23.852 1.603 48.672 1.00 97.25 84 ASN A O 1
ATOM 714 N N . LEU A 1 85 ? -25.313 0.062 49.398 1.00 97.19 85 LEU A N 1
ATOM 715 C CA . LEU A 1 85 ? -25.265 -0.753 48.187 1.00 97.19 85 LEU A CA 1
ATOM 716 C C . LEU A 1 85 ? -25.638 0.064 46.946 1.00 97.19 85 LEU A C 1
ATOM 718 O O . LEU A 1 85 ? -24.918 0.027 45.955 1.00 97.19 85 LEU A O 1
ATOM 722 N N . ASN A 1 86 ? -26.702 0.869 47.014 1.00 97.50 86 ASN A N 1
ATOM 723 C CA . ASN A 1 86 ? -27.082 1.747 45.910 1.00 97.50 86 ASN A CA 1
ATOM 724 C C . ASN A 1 86 ? -25.961 2.738 45.550 1.00 97.50 86 ASN A C 1
ATOM 726 O O . ASN A 1 86 ? -25.662 2.934 44.375 1.00 97.50 86 ASN A O 1
ATOM 730 N N . ASN A 1 87 ? -25.292 3.324 46.547 1.00 97.38 87 ASN A N 1
ATOM 731 C CA . ASN A 1 87 ? -24.153 4.208 46.298 1.00 97.38 87 ASN A CA 1
ATOM 732 C C . ASN A 1 87 ? -22.980 3.467 45.637 1.00 97.38 87 ASN A C 1
ATOM 734 O O . ASN A 1 87 ? -22.363 4.011 44.723 1.00 97.38 87 ASN A O 1
ATOM 738 N N . GLN A 1 88 ? -22.689 2.233 46.059 1.00 97.75 88 GLN A N 1
ATOM 739 C CA . GLN A 1 88 ? -21.642 1.404 45.455 1.00 97.75 88 GLN A CA 1
ATOM 740 C C . GLN A 1 88 ? -21.973 1.023 44.011 1.00 97.75 88 GLN A C 1
ATOM 742 O O . GLN A 1 88 ? -21.099 1.097 43.152 1.00 97.75 88 GLN A O 1
ATOM 747 N N . VAL A 1 89 ? -23.229 0.669 43.724 1.00 97.69 89 VAL A N 1
ATOM 748 C CA . VAL A 1 89 ? -23.693 0.360 42.363 1.00 97.69 89 VAL A CA 1
ATOM 749 C C . VAL A 1 89 ? -23.536 1.580 41.455 1.00 97.69 89 VAL A C 1
ATOM 751 O O . VAL A 1 89 ? -22.990 1.458 40.362 1.00 97.69 89 VAL A O 1
ATOM 754 N N . VAL A 1 90 ? -23.933 2.767 41.922 1.00 97.69 90 VAL A N 1
ATOM 755 C CA . VAL A 1 90 ? -23.781 4.017 41.158 1.00 97.69 90 VAL A CA 1
ATOM 756 C C . VAL A 1 90 ? -22.307 4.376 40.939 1.00 97.69 90 VAL A C 1
ATOM 758 O O . VAL A 1 90 ? -21.941 4.851 39.865 1.00 97.69 90 VAL A O 1
ATOM 761 N N . ASP A 1 91 ? -21.444 4.172 41.934 1.00 97.44 91 ASP A N 1
ATOM 762 C CA . ASP A 1 91 ? -20.008 4.430 41.790 1.00 97.44 91 ASP A CA 1
ATOM 763 C C . ASP A 1 91 ? -19.340 3.438 40.823 1.00 97.44 91 ASP A C 1
ATOM 765 O O . ASP A 1 91 ? -18.531 3.829 39.977 1.00 97.44 91 ASP A O 1
ATOM 769 N N . LEU A 1 92 ? -19.723 2.160 40.889 1.00 97.38 92 LEU A N 1
ATOM 770 C CA . LEU A 1 92 ? -19.243 1.135 39.968 1.00 97.38 92 LEU A CA 1
ATOM 771 C C . LEU A 1 92 ? -19.678 1.431 38.531 1.00 97.38 92 LEU A C 1
ATOM 773 O O . LEU A 1 92 ? -18.842 1.364 37.632 1.00 97.38 92 LEU A O 1
ATOM 777 N N . ASP A 1 93 ? -20.938 1.811 38.319 1.00 97.12 93 ASP A N 1
ATOM 778 C CA . ASP A 1 93 ? -21.457 2.190 37.002 1.00 97.12 93 ASP A CA 1
ATOM 779 C C . ASP A 1 93 ? -20.666 3.365 36.405 1.00 97.12 93 ASP A C 1
ATOM 781 O O . ASP A 1 93 ? -20.197 3.296 35.268 1.00 97.12 93 ASP A O 1
ATOM 785 N N . LYS A 1 94 ? -20.372 4.399 37.207 1.00 97.00 94 LYS A N 1
ATOM 786 C CA . LYS A 1 94 ? -19.527 5.530 36.780 1.00 97.00 94 LYS A CA 1
ATOM 787 C C . LYS A 1 94 ? -18.115 5.096 36.383 1.00 97.00 94 LYS A C 1
ATOM 789 O O . LYS A 1 94 ? -17.595 5.537 35.351 1.00 97.00 94 LYS A O 1
ATOM 794 N N . LYS A 1 95 ? -17.475 4.239 37.184 1.00 96.88 95 LYS A N 1
ATOM 795 C CA . LYS A 1 95 ? -16.125 3.719 36.895 1.00 96.88 95 LYS A CA 1
ATOM 796 C C . LYS A 1 95 ? -16.115 2.848 35.641 1.00 96.88 95 LYS A C 1
ATOM 798 O O . LYS A 1 95 ? -15.206 2.974 34.813 1.00 96.88 95 LYS A O 1
ATOM 803 N N . LEU A 1 96 ? -17.134 2.007 35.475 1.00 96.94 96 LEU A N 1
ATOM 804 C CA . LEU A 1 96 ? -17.309 1.147 34.311 1.00 96.94 96 LEU A CA 1
ATOM 805 C C . LEU A 1 96 ? -17.527 1.986 33.054 1.00 96.94 96 LEU A C 1
ATOM 807 O O . LEU A 1 96 ? -16.824 1.781 32.068 1.00 96.94 96 LEU A O 1
ATOM 811 N N . HIS A 1 97 ? -18.412 2.981 33.104 1.00 96.69 97 HIS A N 1
ATOM 812 C CA . HIS A 1 97 ? -18.677 3.870 31.977 1.00 96.69 97 HIS A CA 1
ATOM 813 C C . HIS A 1 97 ? -17.424 4.642 31.549 1.00 96.69 97 HIS A C 1
ATOM 815 O O . HIS A 1 97 ? -17.108 4.707 30.363 1.00 96.69 97 HIS A O 1
ATOM 821 N N . THR A 1 98 ? -16.656 5.162 32.510 1.00 96.00 98 THR A N 1
ATOM 822 C CA . THR A 1 98 ? -15.401 5.879 32.228 1.00 96.00 98 THR A CA 1
ATOM 823 C C . THR A 1 98 ? -14.370 4.963 31.560 1.00 96.00 98 THR A C 1
ATOM 825 O O . THR A 1 98 ? -13.759 5.330 30.553 1.00 96.00 98 THR A O 1
ATOM 828 N N . SER A 1 99 ? -14.214 3.739 32.074 1.00 96.38 99 SER A N 1
ATOM 829 C CA . SER A 1 99 ? -13.297 2.738 31.512 1.00 96.38 99 SER A CA 1
ATOM 830 C C . SER A 1 99 ? -13.733 2.295 30.113 1.00 96.38 99 SER A C 1
ATOM 832 O O . SER A 1 99 ? -12.914 2.203 29.198 1.00 96.38 99 SER A O 1
ATOM 834 N N . PHE A 1 100 ? -15.037 2.088 29.917 1.00 96.75 100 PHE A N 1
ATOM 835 C CA . PHE A 1 100 ? -15.616 1.741 28.626 1.00 96.75 100 PHE A CA 1
ATOM 836 C C . PHE A 1 100 ? -15.443 2.868 27.606 1.00 96.75 100 PHE A C 1
ATOM 838 O O . PHE A 1 100 ? -15.107 2.605 26.455 1.00 96.75 100 PHE A O 1
ATOM 845 N N . GLN A 1 101 ? -15.600 4.128 28.012 1.00 96.25 101 GLN A N 1
ATOM 846 C CA . GLN A 1 101 ? -15.409 5.266 27.119 1.00 96.25 101 GLN A CA 1
ATOM 847 C C . GLN A 1 101 ? -13.954 5.371 26.638 1.00 96.25 101 GLN A C 1
ATOM 849 O O . GLN A 1 101 ? -13.717 5.621 25.454 1.00 96.25 101 GLN A O 1
ATOM 854 N N . ALA A 1 102 ? -12.978 5.139 27.522 1.00 94.56 102 ALA A N 1
ATOM 855 C CA . ALA A 1 102 ? -11.565 5.076 27.146 1.00 94.56 102 ALA A CA 1
ATOM 856 C C . ALA A 1 102 ? -11.278 3.898 26.197 1.00 94.56 102 ALA A C 1
ATOM 858 O O . ALA A 1 102 ? -10.636 4.083 25.160 1.00 94.56 102 ALA A O 1
ATOM 859 N N . LEU A 1 103 ? -11.815 2.711 26.500 1.00 96.44 103 LEU A N 1
ATOM 860 C CA . LEU A 1 103 ? -11.675 1.524 25.654 1.00 96.44 103 LEU A CA 1
ATOM 861 C C . LEU A 1 103 ? -12.313 1.724 24.274 1.00 96.44 103 LEU A C 1
ATOM 863 O O . LEU A 1 103 ? -11.713 1.373 23.264 1.00 96.44 103 LEU A O 1
ATOM 867 N N . SER A 1 104 ? -13.502 2.324 24.212 1.00 96.94 104 SER A N 1
ATOM 868 C CA . SER A 1 104 ? -14.197 2.611 22.958 1.00 96.94 104 SER A CA 1
ATOM 869 C C . SER A 1 104 ? -13.398 3.582 22.093 1.00 96.94 104 SER A C 1
ATOM 871 O O . SER A 1 104 ? -13.271 3.351 20.892 1.00 96.94 104 SER A O 1
ATOM 873 N N . LYS A 1 105 ? -12.826 4.642 22.684 1.00 95.81 105 LYS A N 1
ATOM 874 C CA . LYS A 1 105 ? -11.941 5.573 21.966 1.00 95.81 105 LYS A CA 1
ATOM 875 C C . LYS A 1 105 ? -10.724 4.840 21.400 1.00 95.81 105 LYS A C 1
ATOM 877 O O . LYS A 1 105 ? -10.515 4.864 20.188 1.00 95.81 105 LYS A O 1
ATOM 882 N N . SER A 1 106 ? -10.008 4.090 22.239 1.00 96.56 106 SER A N 1
ATOM 883 C CA . SER A 1 106 ? -8.847 3.300 21.809 1.00 96.56 106 SER A CA 1
ATOM 884 C C . SER A 1 106 ? -9.205 2.266 20.729 1.00 96.56 106 SER A C 1
ATOM 886 O O . SER A 1 106 ? -8.475 2.098 19.753 1.00 96.56 106 SER A O 1
ATOM 888 N N . GLY A 1 107 ? -10.374 1.629 20.828 1.00 97.25 107 GLY A N 1
ATOM 889 C CA . GLY A 1 107 ? -10.887 0.710 19.812 1.00 97.25 107 GLY A CA 1
ATOM 890 C C . GLY A 1 107 ? -11.122 1.391 18.461 1.00 97.25 107 GLY A C 1
ATOM 891 O O . GLY A 1 107 ? -10.740 0.849 17.423 1.00 97.25 107 GLY A O 1
ATOM 892 N N . THR A 1 108 ? -11.692 2.602 18.454 1.00 96.44 108 THR A N 1
ATOM 893 C CA . THR A 1 108 ? -11.872 3.372 17.211 1.00 96.44 108 THR A CA 1
ATOM 894 C C . THR A 1 108 ? -10.545 3.808 16.594 1.00 96.44 108 THR A C 1
ATOM 896 O O . THR A 1 108 ? -10.375 3.689 15.379 1.00 96.44 108 THR A O 1
ATOM 899 N N . GLU A 1 109 ? -9.581 4.237 17.411 1.00 96.56 109 GLU A N 1
ATOM 900 C CA . GLU A 1 109 ? -8.232 4.598 16.960 1.00 96.56 109 GLU A CA 1
ATOM 901 C C . GLU A 1 109 ? -7.511 3.390 16.351 1.00 96.56 109 GLU A C 1
ATOM 903 O O . GLU A 1 109 ? -6.930 3.493 15.271 1.00 96.56 109 GLU A O 1
ATOM 908 N N . LEU A 1 110 ? -7.624 2.212 16.973 1.00 97.38 110 LEU A N 1
ATOM 909 C CA . LEU A 1 110 ? -7.054 0.972 16.450 1.00 97.38 110 LEU A CA 1
ATOM 910 C C . LEU A 1 110 ? -7.656 0.589 15.090 1.00 97.38 110 LEU A C 1
ATOM 912 O O . LEU A 1 110 ? -6.928 0.172 14.187 1.00 97.38 110 LEU A O 1
ATOM 916 N N . LEU A 1 111 ? -8.972 0.738 14.916 1.00 96.69 111 LEU A N 1
ATOM 917 C CA . LEU A 1 111 ? -9.628 0.481 13.630 1.00 96.69 111 LEU A CA 1
ATOM 918 C C . LEU A 1 111 ? -9.140 1.445 12.541 1.00 96.69 111 LEU A C 1
ATOM 920 O O . LEU A 1 111 ? -8.854 1.012 11.421 1.00 96.69 111 LEU A O 1
ATOM 924 N N . GLN A 1 112 ? -8.993 2.732 12.864 1.00 96.50 112 GLN A N 1
ATOM 925 C CA . GLN A 1 112 ? -8.427 3.715 11.938 1.00 96.50 112 GLN A CA 1
ATOM 926 C C . GLN A 1 112 ? -6.974 3.378 11.585 1.00 96.50 112 GLN A C 1
ATOM 928 O O . GLN A 1 112 ? -6.625 3.352 10.403 1.00 96.50 112 GLN A O 1
ATOM 933 N N . ALA A 1 113 ? -6.151 3.035 12.578 1.00 97.00 113 ALA A N 1
ATOM 934 C CA . ALA A 1 113 ? -4.763 2.637 12.375 1.00 97.00 113 ALA A CA 1
ATOM 935 C C . ALA A 1 113 ? -4.652 1.392 11.480 1.00 97.00 113 ALA A C 1
ATOM 937 O O . ALA A 1 113 ? -3.846 1.372 10.552 1.00 97.00 113 ALA A O 1
ATOM 938 N N . ARG A 1 114 ? -5.516 0.385 11.672 1.00 96.88 114 ARG A N 1
ATOM 939 C CA . ARG A 1 114 ? -5.574 -0.801 10.798 1.00 96.88 114 ARG A CA 1
ATOM 940 C C . ARG A 1 114 ? -5.980 -0.464 9.368 1.00 96.88 114 ARG A C 1
ATOM 942 O O . ARG A 1 114 ? -5.424 -1.031 8.430 1.00 96.88 114 ARG A O 1
ATOM 949 N N . LYS A 1 115 ? -6.910 0.475 9.173 1.00 97.25 115 LYS A N 1
ATOM 950 C CA . LYS A 1 115 ? -7.274 0.951 7.831 1.00 97.25 115 LYS A CA 1
ATOM 951 C C . LYS A 1 115 ? -6.083 1.622 7.147 1.00 97.25 115 LYS A C 1
ATOM 953 O O . LYS A 1 115 ? -5.802 1.330 5.987 1.00 97.25 115 LYS A O 1
ATOM 958 N N . VAL A 1 116 ? -5.356 2.474 7.871 1.00 97.38 116 VAL A N 1
ATOM 959 C CA . VAL A 1 116 ? -4.124 3.103 7.372 1.00 97.38 116 VAL A CA 1
ATOM 960 C C . VAL A 1 116 ? -3.076 2.042 7.037 1.00 97.38 116 VAL A C 1
ATOM 962 O O . VAL A 1 116 ? -2.526 2.068 5.942 1.00 97.38 116 VAL A O 1
ATOM 965 N N . GLN A 1 117 ? -2.859 1.059 7.912 1.00 97.31 117 GLN A N 1
ATOM 966 C CA . GLN A 1 117 ? -1.938 -0.052 7.668 1.00 97.31 117 GLN A CA 1
ATOM 967 C C . GLN A 1 117 ? -2.307 -0.839 6.402 1.00 97.31 117 GLN A C 1
ATOM 969 O O . GLN A 1 117 ? -1.438 -1.117 5.578 1.00 97.31 117 GLN A O 1
ATOM 974 N N . SER A 1 118 ? -3.589 -1.162 6.214 1.00 97.81 118 SER A N 1
ATOM 975 C CA . SER A 1 118 ? -4.073 -1.844 5.010 1.00 97.81 118 SER A CA 1
ATOM 976 C C . SER A 1 118 ? -3.835 -1.005 3.755 1.00 97.81 118 SER A C 1
ATOM 978 O O . SER A 1 118 ? -3.384 -1.531 2.741 1.00 97.81 118 SER A O 1
ATOM 980 N N . ASN A 1 119 ? -4.099 0.303 3.817 1.00 97.12 119 ASN A N 1
ATOM 981 C CA . ASN A 1 119 ? -3.833 1.211 2.703 1.00 97.12 119 ASN A CA 1
ATOM 982 C C . ASN A 1 119 ? -2.336 1.260 2.371 1.00 97.12 119 ASN A C 1
ATOM 984 O O . ASN A 1 119 ? -1.973 1.206 1.200 1.00 97.12 119 ASN A O 1
ATOM 988 N N . ILE A 1 120 ? -1.467 1.311 3.385 1.00 97.25 120 ILE A N 1
ATOM 989 C CA . ILE A 1 120 ? -0.010 1.284 3.207 1.00 97.25 120 ILE A CA 1
ATOM 990 C C . ILE A 1 120 ? 0.424 -0.028 2.545 1.00 97.25 120 ILE A C 1
ATOM 992 O O . ILE A 1 120 ? 1.167 0.007 1.569 1.00 97.25 120 ILE A O 1
ATOM 996 N N . ALA A 1 121 ? -0.068 -1.177 3.013 1.00 96.88 121 ALA A N 1
ATOM 997 C CA . ALA A 1 121 ? 0.257 -2.476 2.424 1.00 96.88 121 ALA A CA 1
ATOM 998 C C . ALA A 1 121 ? -0.179 -2.568 0.951 1.00 96.88 121 ALA A C 1
ATOM 1000 O O . ALA A 1 121 ? 0.586 -3.035 0.103 1.00 96.88 121 ALA A O 1
ATOM 1001 N N . LEU A 1 122 ? -1.372 -2.055 0.625 1.00 95.38 122 LEU A N 1
ATOM 1002 C CA . LEU A 1 122 ? -1.838 -1.953 -0.756 1.00 95.38 122 LEU A CA 1
ATOM 1003 C C . LEU A 1 122 ? -0.904 -1.068 -1.585 1.00 95.38 122 LEU A C 1
ATOM 1005 O O . LEU A 1 122 ? -0.441 -1.507 -2.633 1.00 95.38 122 LEU A O 1
ATOM 1009 N N . VAL A 1 123 ? -0.556 0.130 -1.109 1.00 94.75 123 VAL A N 1
ATOM 1010 C CA . VAL A 1 123 ? 0.373 1.028 -1.816 1.00 94.75 123 VAL A CA 1
ATOM 1011 C C . VAL A 1 123 ? 1.731 0.366 -2.039 1.00 94.75 123 VAL A C 1
ATOM 1013 O O . VAL A 1 123 ? 2.251 0.441 -3.147 1.00 94.75 123 VAL A O 1
ATOM 1016 N N . ILE A 1 124 ? 2.277 -0.337 -1.044 1.00 95.06 124 ILE A N 1
ATOM 1017 C CA . ILE A 1 124 ? 3.538 -1.078 -1.179 1.00 95.06 124 ILE A CA 1
ATOM 1018 C C . ILE A 1 124 ? 3.423 -2.144 -2.273 1.00 95.06 124 ILE A C 1
ATOM 1020 O O . ILE A 1 124 ? 4.290 -2.219 -3.141 1.00 95.06 124 ILE A O 1
ATOM 1024 N N . SER A 1 125 ? 2.348 -2.938 -2.281 1.00 92.31 125 SER A N 1
ATOM 1025 C CA . SER A 1 125 ? 2.140 -3.969 -3.309 1.00 92.31 125 SER A CA 1
ATOM 1026 C C . SER A 1 125 ? 2.067 -3.374 -4.720 1.00 92.31 125 SER A C 1
ATOM 1028 O O . SER A 1 125 ? 2.710 -3.868 -5.645 1.00 92.31 125 SER A O 1
ATOM 1030 N N . GLN A 1 126 ? 1.362 -2.251 -4.862 1.00 90.25 126 GLN A N 1
ATOM 1031 C CA . GLN A 1 126 ? 1.205 -1.531 -6.118 1.00 90.25 126 GLN A CA 1
ATOM 1032 C C . GLN A 1 126 ? 2.515 -0.876 -6.582 1.00 90.25 126 GLN A C 1
ATOM 1034 O O . GLN A 1 126 ? 2.880 -0.957 -7.756 1.00 90.25 126 GLN A O 1
ATOM 1039 N N . MET A 1 127 ? 3.271 -0.274 -5.661 1.00 90.62 127 MET A N 1
ATOM 1040 C CA . MET A 1 127 ? 4.599 0.266 -5.950 1.00 90.62 127 MET A CA 1
ATOM 1041 C C . MET A 1 127 ? 5.557 -0.836 -6.398 1.00 90.62 127 MET A C 1
ATOM 1043 O O . MET A 1 127 ? 6.228 -0.657 -7.412 1.00 90.62 127 MET A O 1
ATOM 1047 N N . ASN A 1 128 ? 5.566 -1.986 -5.718 1.00 90.88 128 ASN A N 1
ATOM 1048 C CA . ASN A 1 128 ? 6.402 -3.132 -6.080 1.00 90.88 128 ASN A CA 1
ATOM 1049 C C . ASN A 1 128 ? 6.078 -3.678 -7.475 1.00 90.88 128 ASN A C 1
ATOM 1051 O O . ASN A 1 128 ? 6.995 -4.042 -8.205 1.00 90.88 128 ASN A O 1
ATOM 1055 N N . LEU A 1 129 ? 4.806 -3.673 -7.881 1.00 89.00 129 LEU A N 1
ATOM 1056 C CA . LEU A 1 129 ? 4.405 -4.046 -9.239 1.00 89.00 129 LEU A CA 1
ATOM 1057 C C . LEU A 1 129 ? 4.925 -3.051 -10.290 1.00 89.00 129 LEU A C 1
ATOM 1059 O O . LEU A 1 129 ? 5.338 -3.444 -11.378 1.00 89.00 129 LEU A O 1
ATOM 1063 N N . SER A 1 130 ? 4.930 -1.7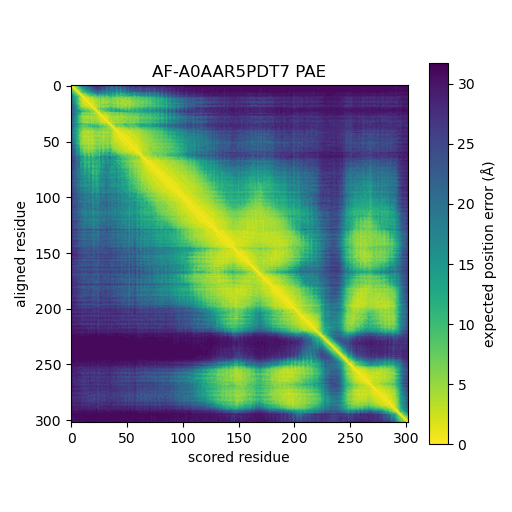57 -9.958 1.00 89.88 130 SER A N 1
ATOM 1064 C CA . SER A 1 130 ? 5.392 -0.692 -10.857 1.00 89.88 130 SER A CA 1
ATOM 1065 C C . SER A 1 130 ? 6.914 -0.507 -10.898 1.00 89.88 130 SER A C 1
ATOM 1067 O O . SER A 1 130 ? 7.444 0.033 -11.869 1.00 89.88 130 SER A O 1
ATOM 1069 N N . LEU A 1 131 ? 7.639 -0.964 -9.873 1.00 91.31 131 LEU A N 1
ATOM 1070 C CA . LEU A 1 131 ? 9.075 -0.735 -9.722 1.00 91.31 131 LEU A CA 1
ATOM 1071 C C . LEU A 1 131 ? 9.908 -1.290 -10.895 1.00 91.31 131 LEU A C 1
ATOM 1073 O O . LEU A 1 131 ? 10.730 -0.531 -11.418 1.00 91.31 131 LEU A O 1
ATOM 1077 N N . PRO A 1 132 ? 9.692 -2.529 -11.386 1.00 90.25 132 PRO A N 1
ATOM 1078 C CA . PRO A 1 132 ? 10.427 -3.049 -12.538 1.00 90.25 132 PRO A CA 1
ATOM 1079 C C . PRO A 1 132 ? 10.264 -2.181 -13.788 1.00 90.25 132 PRO A C 1
ATOM 1081 O O . PRO A 1 132 ? 11.228 -1.964 -14.514 1.00 90.25 132 PRO A O 1
ATOM 1084 N N . VAL A 1 133 ? 9.076 -1.606 -14.006 1.00 90.44 133 VAL A N 1
ATOM 1085 C CA . VAL A 1 133 ? 8.801 -0.724 -15.152 1.00 90.44 133 VAL A CA 1
ATOM 1086 C C . VAL A 1 133 ? 9.691 0.517 -15.094 1.00 90.44 133 VAL A C 1
ATOM 1088 O O . VAL A 1 133 ? 10.333 0.869 -16.083 1.00 90.44 133 VAL A O 1
ATOM 1091 N N . PHE A 1 134 ? 9.775 1.164 -13.928 1.00 90.00 134 PHE A N 1
ATOM 1092 C CA . PHE A 1 134 ? 10.597 2.361 -13.743 1.00 90.00 134 PHE A CA 1
ATOM 1093 C C . PHE A 1 134 ? 12.097 2.065 -13.796 1.00 90.00 134 PHE A C 1
ATOM 1095 O O . PHE A 1 134 ? 12.849 2.840 -14.390 1.00 90.00 134 PHE A O 1
ATOM 1102 N N . VAL A 1 135 ? 12.538 0.942 -13.224 1.00 92.00 135 VAL A N 1
ATOM 1103 C CA . VAL A 1 135 ? 13.943 0.508 -13.279 1.00 92.00 135 VAL A CA 1
ATOM 1104 C C . VAL A 1 135 ? 14.358 0.227 -14.722 1.00 92.00 135 VAL A C 1
ATOM 1106 O O . VAL A 1 135 ? 15.370 0.759 -15.183 1.00 92.00 135 VAL A O 1
ATOM 1109 N N . SER A 1 136 ? 13.555 -0.537 -15.462 1.00 90.06 136 SER A N 1
ATOM 1110 C CA . SER A 1 136 ? 13.806 -0.855 -16.869 1.00 90.06 136 SER A CA 1
ATOM 1111 C C . SER A 1 136 ? 13.753 0.396 -17.752 1.00 90.06 136 SER A C 1
ATOM 1113 O O . SER A 1 136 ? 14.604 0.571 -18.621 1.00 90.06 136 SER A O 1
ATOM 1115 N N . TYR A 1 137 ? 12.844 1.336 -17.479 1.00 90.06 137 TYR A N 1
ATOM 1116 C CA . TYR A 1 137 ? 12.797 2.624 -18.175 1.00 90.06 137 TYR A CA 1
ATOM 1117 C C . TYR A 1 137 ? 14.024 3.513 -17.888 1.00 90.06 137 TYR A C 1
ATOM 1119 O O . TYR A 1 137 ? 14.582 4.115 -18.805 1.00 90.06 137 TYR A O 1
ATOM 1127 N N . SER A 1 138 ? 14.493 3.572 -16.639 1.00 92.19 138 SER A N 1
ATOM 1128 C CA . SER A 1 138 ? 15.726 4.288 -16.276 1.00 92.19 138 SER A CA 1
ATOM 1129 C C . SER A 1 138 ? 16.956 3.664 -16.949 1.00 92.19 138 SER A C 1
ATOM 1131 O O . SER A 1 138 ? 17.782 4.362 -17.545 1.00 92.19 138 SER A O 1
ATOM 1133 N N . LYS A 1 139 ? 17.036 2.327 -16.948 1.00 92.94 139 LYS A N 1
ATOM 1134 C CA . LYS A 1 139 ? 18.076 1.564 -17.650 1.00 92.94 139 LYS A CA 1
ATOM 1135 C C . LYS A 1 139 ? 18.071 1.855 -19.152 1.00 92.94 139 LYS A C 1
ATOM 1137 O O . LYS A 1 139 ? 19.136 2.112 -19.709 1.00 92.94 139 LYS A O 1
ATOM 1142 N N . LEU A 1 140 ? 16.896 1.882 -19.784 1.00 91.25 140 LEU A N 1
ATOM 1143 C CA . LEU A 1 140 ? 16.727 2.253 -21.189 1.00 91.25 140 LEU A CA 1
ATOM 1144 C C . LEU A 1 140 ? 17.293 3.652 -21.470 1.00 91.25 140 LEU A C 1
ATOM 1146 O O . LEU A 1 140 ? 18.092 3.817 -22.389 1.00 91.25 140 LEU A O 1
ATOM 1150 N N . GLN A 1 141 ? 16.924 4.656 -20.668 1.00 90.56 141 GLN A N 1
ATOM 1151 C CA . GLN A 1 141 ? 17.429 6.022 -20.847 1.00 90.56 141 GLN A CA 1
ATOM 1152 C C . GLN A 1 141 ? 18.957 6.092 -20.732 1.00 90.56 141 GLN A C 1
ATOM 1154 O O . GLN A 1 141 ? 19.604 6.739 -21.557 1.00 90.56 141 GLN A O 1
ATOM 1159 N N . LYS A 1 142 ? 19.541 5.383 -19.758 1.00 93.19 142 LYS A N 1
ATOM 1160 C CA . LYS A 1 142 ? 20.996 5.304 -19.587 1.00 93.19 142 LYS A CA 1
ATOM 1161 C C . LYS A 1 142 ? 21.682 4.630 -20.780 1.00 93.19 142 LYS A C 1
ATOM 1163 O O . LYS A 1 142 ? 22.682 5.140 -21.272 1.00 93.19 142 LYS A O 1
ATOM 1168 N N . GLN A 1 143 ? 21.130 3.527 -21.287 1.00 91.38 143 GLN A N 1
ATOM 1169 C CA . GLN A 1 143 ? 21.681 2.825 -22.453 1.00 91.38 143 GLN A CA 1
ATOM 1170 C C . GLN A 1 143 ? 21.636 3.681 -23.725 1.00 91.38 143 GLN A C 1
ATOM 1172 O O . GLN A 1 143 ? 22.591 3.662 -24.501 1.00 91.38 143 GLN A O 1
ATOM 1177 N N . ILE A 1 144 ? 20.572 4.468 -23.918 1.00 87.19 144 ILE A N 1
ATOM 1178 C CA . ILE A 1 144 ? 20.478 5.426 -25.030 1.00 87.19 144 ILE A CA 1
ATOM 1179 C C . ILE A 1 144 ? 21.554 6.516 -24.895 1.00 87.19 144 ILE A C 1
ATOM 1181 O O . ILE A 1 144 ? 22.221 6.828 -25.880 1.00 87.19 144 ILE A O 1
ATOM 1185 N N . ALA A 1 145 ? 21.764 7.060 -23.691 1.00 89.19 145 ALA A N 1
ATOM 1186 C CA . ALA A 1 145 ? 22.792 8.075 -23.440 1.00 89.19 145 ALA A CA 1
ATOM 1187 C C . ALA A 1 145 ? 24.224 7.547 -23.664 1.00 89.19 145 ALA A C 1
ATOM 1189 O O . ALA A 1 145 ? 25.074 8.263 -24.183 1.00 89.19 145 ALA A O 1
ATOM 1190 N N . GLU A 1 146 ? 24.481 6.278 -23.333 1.00 90.62 146 GLU A N 1
ATOM 1191 C CA . GLU A 1 146 ? 25.767 5.596 -23.550 1.00 90.62 146 GLU A CA 1
ATOM 1192 C C . GLU A 1 146 ? 25.979 5.111 -25.002 1.00 90.62 146 GLU A C 1
ATOM 1194 O O . GLU A 1 146 ? 26.946 4.398 -25.269 1.00 90.62 146 GLU A O 1
ATOM 1199 N N . LYS A 1 147 ? 25.082 5.445 -25.947 1.00 84.88 147 LYS A N 1
ATOM 1200 C CA . LYS A 1 147 ? 25.086 4.958 -27.347 1.00 84.88 147 LYS A CA 1
ATOM 1201 C C . LYS A 1 147 ? 25.033 3.428 -27.485 1.00 84.88 147 LYS A C 1
ATOM 1203 O O . LYS A 1 147 ? 25.405 2.850 -28.509 1.00 84.88 147 LYS A O 1
ATOM 1208 N N . ARG A 1 148 ? 24.532 2.736 -26.460 1.00 86.12 148 ARG A N 1
ATOM 1209 C CA . ARG A 1 148 ? 24.321 1.283 -26.454 1.00 86.12 148 ARG A CA 1
ATOM 1210 C C . ARG A 1 148 ? 22.939 0.963 -27.022 1.00 86.12 148 ARG A C 1
ATOM 1212 O O . ARG A 1 148 ? 22.050 0.508 -26.307 1.00 86.12 148 ARG A O 1
ATOM 1219 N N . TYR A 1 149 ? 22.773 1.204 -28.321 1.00 85.12 149 TYR A N 1
ATOM 1220 C CA . TYR A 1 149 ? 21.482 1.121 -29.017 1.00 85.12 149 TYR A CA 1
ATOM 1221 C C . TYR A 1 149 ? 20.859 -0.282 -29.012 1.00 85.12 149 TYR A C 1
ATOM 1223 O O . TYR A 1 149 ? 19.663 -0.418 -28.768 1.00 85.12 149 TYR A O 1
ATOM 1231 N N . TYR A 1 150 ? 21.660 -1.335 -29.194 1.00 83.75 150 TYR A N 1
ATOM 1232 C CA . TYR A 1 150 ? 21.152 -2.711 -29.169 1.00 83.75 150 TYR A CA 1
ATOM 1233 C C . TYR A 1 150 ? 20.678 -3.156 -27.769 1.00 83.75 150 TYR A C 1
ATOM 1235 O O . TYR A 1 150 ? 19.519 -3.556 -27.632 1.00 83.75 150 TYR A O 1
ATOM 1243 N N . PRO A 1 151 ? 21.481 -3.012 -26.690 1.00 87.94 151 PRO A N 1
ATOM 1244 C CA . PRO A 1 151 ? 20.987 -3.244 -25.333 1.00 87.94 151 PRO A CA 1
ATOM 1245 C C . PRO A 1 151 ? 19.763 -2.394 -24.975 1.00 87.94 151 PRO A C 1
ATOM 1247 O O . PRO A 1 151 ? 18.898 -2.876 -24.247 1.00 87.94 151 PRO A O 1
ATOM 1250 N N . ALA A 1 152 ? 19.678 -1.161 -25.490 1.00 89.50 152 ALA A N 1
ATOM 1251 C CA . ALA A 1 152 ? 18.516 -0.293 -25.311 1.00 89.50 152 ALA A CA 1
ATOM 1252 C C . ALA A 1 152 ? 17.252 -0.881 -25.953 1.00 89.50 152 ALA A C 1
ATOM 1254 O O . ALA A 1 152 ? 16.220 -0.943 -25.290 1.00 89.50 152 ALA A O 1
ATOM 1255 N N . LEU A 1 153 ? 17.324 -1.370 -27.195 1.00 85.81 153 LEU A N 1
ATOM 1256 C CA . LEU A 1 153 ? 16.184 -2.026 -27.841 1.00 85.81 153 LEU A CA 1
ATOM 1257 C C . LEU A 1 153 ? 15.733 -3.284 -27.104 1.00 85.81 153 LEU A C 1
ATOM 1259 O O . LEU A 1 153 ? 14.537 -3.463 -26.902 1.00 85.81 153 LEU A O 1
ATOM 1263 N N . LYS A 1 154 ? 16.674 -4.114 -26.645 1.00 86.81 154 LYS A N 1
ATOM 1264 C CA . LYS A 1 154 ? 16.337 -5.315 -25.874 1.00 86.81 154 LYS A CA 1
ATOM 1265 C C . LYS A 1 154 ? 15.617 -4.966 -24.567 1.00 86.81 154 LYS A C 1
ATOM 1267 O O . LYS A 1 154 ? 14.603 -5.571 -24.243 1.00 86.81 154 LYS A O 1
ATOM 1272 N N . THR A 1 155 ? 16.101 -3.955 -23.841 1.00 88.88 155 THR A N 1
ATOM 1273 C CA . THR A 1 155 ? 15.422 -3.452 -22.633 1.00 88.88 155 THR A CA 1
ATOM 1274 C C . THR A 1 155 ? 14.044 -2.863 -22.965 1.00 88.88 155 THR A C 1
ATOM 1276 O O . THR A 1 155 ? 13.120 -2.985 -22.167 1.00 88.88 155 THR A O 1
ATOM 1279 N N . LEU A 1 156 ? 13.883 -2.224 -24.129 1.00 87.94 156 LEU A N 1
ATOM 1280 C CA . LEU A 1 156 ? 12.605 -1.673 -24.589 1.00 87.94 156 LEU A CA 1
ATOM 1281 C C . LEU A 1 156 ? 11.582 -2.772 -24.921 1.00 87.94 156 LEU A C 1
ATOM 1283 O O . LEU A 1 156 ? 10.405 -2.625 -24.603 1.00 87.94 156 LEU A O 1
ATOM 1287 N N . GLU A 1 157 ? 12.028 -3.868 -25.527 1.00 85.94 157 GLU A N 1
ATOM 1288 C CA . GLU A 1 157 ? 11.207 -5.043 -25.831 1.00 85.94 157 GLU A CA 1
ATOM 1289 C C . GLU A 1 157 ? 10.797 -5.796 -24.556 1.00 85.94 157 GLU A C 1
ATOM 1291 O O . GLU A 1 157 ? 9.625 -6.119 -24.369 1.00 85.94 157 GLU A O 1
ATOM 1296 N N . GLU A 1 158 ? 11.737 -5.990 -23.626 1.00 87.62 158 GLU A N 1
ATOM 1297 C CA . GLU A 1 158 ? 11.465 -6.551 -22.297 1.00 87.62 158 GLU A CA 1
ATOM 1298 C C . GLU A 1 158 ? 10.454 -5.688 -21.523 1.00 87.62 158 GLU A C 1
ATOM 1300 O O . GLU A 1 158 ? 9.507 -6.198 -20.923 1.00 87.62 158 GLU A O 1
ATOM 1305 N N . LEU A 1 159 ? 10.596 -4.361 -21.593 1.00 87.69 159 LEU A N 1
ATOM 1306 C CA . LEU A 1 159 ? 9.647 -3.421 -21.007 1.00 87.69 159 LEU A CA 1
ATOM 1307 C C . LEU A 1 159 ? 8.236 -3.614 -21.589 1.00 87.69 159 LEU A C 1
ATOM 1309 O O . LEU A 1 159 ? 7.285 -3.715 -20.815 1.00 87.69 159 LEU A O 1
ATOM 1313 N N . GLU A 1 160 ? 8.102 -3.709 -22.915 1.00 85.69 160 GLU A N 1
ATOM 1314 C CA . GLU A 1 160 ? 6.816 -3.857 -23.611 1.00 85.69 160 GLU A CA 1
ATOM 1315 C C . GLU A 1 160 ? 6.119 -5.194 -23.334 1.00 85.69 160 GLU A C 1
ATOM 1317 O O . GLU A 1 160 ? 4.927 -5.206 -23.026 1.00 85.69 160 GLU A O 1
ATOM 1322 N N . HIS A 1 161 ? 6.842 -6.311 -23.426 1.00 85.75 161 HIS A N 1
ATOM 1323 C CA . HIS A 1 161 ? 6.233 -7.642 -23.373 1.00 85.75 161 HIS A CA 1
ATOM 1324 C C . HIS A 1 161 ? 6.192 -8.248 -21.970 1.00 85.75 161 HIS A C 1
ATOM 1326 O O . HIS A 1 161 ? 5.269 -9.000 -21.665 1.00 85.75 161 HIS A O 1
ATOM 1332 N N . VAL A 1 162 ? 7.158 -7.929 -21.104 1.00 85.44 162 VAL A N 1
ATOM 1333 C CA . VAL A 1 162 ? 7.255 -8.532 -19.766 1.00 85.44 162 VAL A CA 1
ATOM 1334 C C . VAL A 1 162 ? 6.642 -7.617 -18.715 1.00 85.44 162 VAL A C 1
ATOM 1336 O O . VAL A 1 162 ? 5.813 -8.054 -17.920 1.00 85.44 162 VAL A O 1
ATOM 1339 N N . HIS A 1 163 ? 7.009 -6.336 -18.692 1.00 83.50 163 HIS A N 1
ATOM 1340 C CA . HIS A 1 163 ? 6.655 -5.462 -17.569 1.00 83.50 163 HIS A CA 1
ATOM 1341 C C . HIS A 1 163 ? 5.347 -4.680 -17.763 1.00 83.50 163 HIS A C 1
ATOM 1343 O O . HIS A 1 163 ? 4.580 -4.551 -16.810 1.00 83.50 163 HIS A O 1
ATOM 1349 N N . LEU A 1 164 ? 5.049 -4.188 -18.971 1.00 83.69 164 LEU A N 1
ATOM 1350 C CA . LEU A 1 164 ? 3.837 -3.398 -19.246 1.00 83.69 164 LEU A CA 1
ATOM 1351 C C . LEU A 1 164 ? 2.503 -4.135 -19.000 1.00 83.69 164 LEU A C 1
ATOM 1353 O O . LEU A 1 164 ? 1.597 -3.498 -18.451 1.00 83.69 164 LEU A O 1
ATOM 1357 N N . PRO A 1 165 ? 2.345 -5.434 -19.340 1.00 84.31 165 PRO A N 1
ATOM 1358 C CA . PRO A 1 165 ? 1.083 -6.147 -19.121 1.00 84.31 165 PRO A CA 1
ATOM 1359 C C . PRO A 1 165 ? 0.683 -6.203 -17.644 1.00 84.31 165 PRO A C 1
ATOM 1361 O O . PRO A 1 165 ? -0.494 -6.080 -17.309 1.00 84.31 165 PRO A O 1
ATOM 1364 N N . HIS A 1 166 ? 1.670 -6.296 -16.750 1.00 82.06 166 HIS A N 1
ATOM 1365 C CA . HIS A 1 166 ? 1.454 -6.341 -15.304 1.00 82.06 166 HIS A CA 1
ATOM 1366 C C . HIS A 1 166 ? 0.934 -5.011 -14.736 1.00 82.06 166 HIS A C 1
ATOM 1368 O O . HIS A 1 166 ? 0.288 -5.002 -13.694 1.00 82.06 166 HIS A O 1
ATOM 1374 N N . VAL A 1 167 ? 1.160 -3.886 -15.423 1.00 85.62 167 VAL A N 1
ATOM 1375 C CA . VAL A 1 167 ? 0.740 -2.542 -14.986 1.00 85.62 167 VAL A CA 1
ATOM 1376 C C . VAL A 1 167 ? -0.318 -1.911 -15.898 1.00 85.62 167 VAL A C 1
ATOM 1378 O O . VAL A 1 167 ? -0.497 -0.693 -15.886 1.00 85.62 167 VAL A O 1
ATOM 1381 N N . ALA A 1 168 ? -1.049 -2.707 -16.683 1.00 79.69 168 ALA A N 1
ATOM 1382 C CA . ALA A 1 168 ? -2.026 -2.213 -17.664 1.00 79.69 168 ALA A CA 1
ATOM 1383 C C . ALA A 1 168 ? -3.113 -1.295 -17.065 1.00 79.69 168 ALA A C 1
ATOM 1385 O O . ALA A 1 168 ? -3.575 -0.362 -17.717 1.00 79.69 168 ALA A O 1
ATOM 1386 N N . ASN A 1 169 ? -3.469 -1.499 -15.793 1.00 82.38 169 ASN A N 1
ATOM 1387 C CA . ASN A 1 169 ? -4.493 -0.709 -15.100 1.00 82.38 169 ASN A CA 1
ATOM 1388 C C . ASN A 1 169 ? -4.050 0.730 -14.770 1.00 82.38 169 ASN A C 1
ATOM 1390 O O . ASN A 1 169 ? -4.863 1.550 -14.337 1.00 82.38 169 ASN A O 1
ATOM 1394 N N . TYR A 1 170 ? -2.772 1.067 -14.963 1.00 85.75 170 TYR A N 1
ATOM 1395 C CA . TYR A 1 170 ? -2.247 2.393 -14.667 1.00 85.75 170 TYR A CA 1
ATOM 1396 C C . TYR A 1 170 ? -2.266 3.327 -15.874 1.00 85.75 170 TYR A C 1
ATOM 1398 O O . TYR A 1 170 ? -1.826 2.989 -16.970 1.00 85.75 170 TYR A O 1
ATOM 1406 N N . ARG A 1 171 ? -2.639 4.591 -15.634 1.00 86.19 171 ARG A N 1
ATOM 1407 C CA . ARG A 1 171 ? -2.623 5.647 -16.664 1.00 86.19 171 ARG A CA 1
ATOM 1408 C C . ARG A 1 171 ? -1.247 5.843 -17.309 1.00 86.19 171 ARG A C 1
ATOM 1410 O O . ARG A 1 171 ? -1.173 6.120 -18.504 1.00 86.19 171 ARG A O 1
ATOM 1417 N N . PHE A 1 172 ? -0.166 5.701 -16.537 1.00 86.62 172 PHE A N 1
ATOM 1418 C CA . PHE A 1 172 ? 1.191 5.854 -17.066 1.00 86.62 172 PHE A CA 1
ATOM 1419 C C . PHE A 1 172 ? 1.577 4.714 -18.022 1.00 86.62 172 PHE A C 1
ATOM 1421 O O . PHE A 1 172 ? 2.380 4.948 -18.920 1.00 86.62 172 PHE A O 1
ATOM 1428 N N . SER A 1 173 ? 0.989 3.518 -17.877 1.00 86.94 173 SER A N 1
ATOM 1429 C CA . SER A 1 173 ? 1.255 2.381 -18.769 1.00 86.94 173 SER A CA 1
ATOM 1430 C C . SER A 1 173 ? 0.809 2.698 -20.198 1.00 86.94 173 SER A C 1
ATOM 1432 O O . SER A 1 173 ? 1.593 2.578 -21.136 1.00 86.94 173 SER A O 1
ATOM 1434 N N . ASN A 1 174 ? -0.387 3.273 -20.355 1.00 83.88 174 ASN A N 1
ATOM 1435 C CA . ASN A 1 174 ? -0.890 3.721 -21.658 1.00 83.88 174 ASN A CA 1
ATOM 1436 C C . ASN A 1 174 ? -0.008 4.810 -22.286 1.00 83.88 174 ASN A C 1
ATOM 1438 O O . ASN A 1 174 ? 0.277 4.781 -23.483 1.00 83.88 174 ASN A O 1
ATOM 1442 N N . GLN A 1 175 ? 0.463 5.767 -21.480 1.00 86.50 175 GLN A N 1
ATOM 1443 C CA . GLN A 1 175 ? 1.385 6.802 -21.960 1.00 86.50 175 GLN A CA 1
ATOM 1444 C C . GLN A 1 175 ? 2.734 6.218 -22.389 1.00 86.50 175 GLN A C 1
ATOM 1446 O O . GLN A 1 175 ? 3.338 6.707 -23.345 1.00 86.50 175 GLN A O 1
ATOM 1451 N N . LEU A 1 176 ? 3.217 5.194 -21.686 1.00 86.19 176 LEU A N 1
ATOM 1452 C CA . LEU A 1 176 ? 4.459 4.513 -22.018 1.00 86.19 176 LEU A CA 1
ATOM 1453 C C . LEU A 1 176 ? 4.302 3.698 -23.305 1.00 86.19 176 LEU A C 1
ATOM 1455 O O . LEU A 1 176 ? 5.137 3.837 -24.194 1.00 86.19 176 LEU A O 1
ATOM 1459 N N . HIS A 1 177 ? 3.190 2.980 -23.474 1.00 85.12 177 HIS A N 1
ATOM 1460 C CA . HIS A 1 177 ? 2.873 2.236 -24.695 1.00 85.12 177 HIS A CA 1
ATOM 1461 C C . HIS A 1 177 ? 2.853 3.139 -25.941 1.00 85.12 177 HIS A C 1
ATOM 1463 O O . HIS A 1 177 ? 3.462 2.821 -26.956 1.00 85.12 177 HIS A O 1
ATOM 1469 N N . GLN A 1 178 ? 2.278 4.343 -25.840 1.00 87.12 178 GLN A N 1
ATOM 1470 C CA . GLN A 1 178 ? 2.313 5.335 -26.927 1.00 87.12 178 GLN A CA 1
ATOM 1471 C C . GLN A 1 178 ? 3.715 5.901 -27.215 1.00 87.12 178 GLN A C 1
ATOM 1473 O O . GLN A 1 178 ? 3.979 6.401 -28.312 1.00 87.12 178 GLN A O 1
ATOM 1478 N N . LYS A 1 179 ? 4.614 5.891 -26.226 1.00 86.94 179 LYS A N 1
ATOM 1479 C CA . LYS A 1 179 ? 5.981 6.412 -26.364 1.00 86.94 179 LYS A CA 1
ATOM 1480 C C . LYS A 1 179 ? 6.975 5.359 -26.850 1.00 86.94 179 LYS A C 1
ATOM 1482 O O . LYS A 1 179 ? 7.973 5.756 -27.444 1.00 86.94 179 LYS A O 1
ATOM 1487 N N . ILE A 1 180 ? 6.723 4.068 -26.633 1.00 87.62 180 ILE A N 1
ATOM 1488 C CA . ILE A 1 180 ? 7.618 2.971 -27.038 1.00 87.62 180 ILE A CA 1
ATOM 1489 C C . ILE A 1 180 ? 7.979 3.040 -28.537 1.00 87.62 180 ILE A C 1
ATOM 1491 O O . ILE A 1 180 ? 9.177 3.077 -28.830 1.00 87.62 180 ILE A O 1
ATOM 1495 N N . PRO A 1 181 ? 7.026 3.183 -29.485 1.00 87.12 181 PRO A N 1
ATOM 1496 C CA . PRO A 1 181 ? 7.357 3.327 -30.906 1.00 87.12 181 PRO A CA 1
ATOM 1497 C C . PRO A 1 181 ? 8.258 4.537 -31.181 1.00 87.12 181 PRO A C 1
ATOM 1499 O O . PRO A 1 181 ? 9.261 4.428 -31.873 1.00 87.12 181 PRO A O 1
ATOM 1502 N N . LYS A 1 182 ? 7.991 5.671 -30.521 1.00 89.25 182 LYS A N 1
ATOM 1503 C CA . LYS A 1 182 ? 8.810 6.886 -30.664 1.00 89.25 182 LYS A CA 1
ATOM 1504 C C . LYS A 1 182 ? 10.239 6.693 -30.155 1.00 89.25 182 LYS A C 1
ATOM 1506 O O . LYS A 1 182 ? 11.144 7.374 -30.627 1.00 89.25 182 LYS A O 1
ATOM 1511 N N . TYR A 1 183 ? 10.457 5.828 -29.163 1.00 87.31 183 TYR A N 1
ATOM 1512 C CA . TYR A 1 183 ? 11.806 5.480 -28.713 1.00 87.31 183 TYR A CA 1
ATOM 1513 C C . TYR A 1 183 ? 12.529 4.584 -29.718 1.00 87.31 183 TYR A C 1
ATOM 1515 O O . TYR A 1 183 ? 13.718 4.808 -29.933 1.00 87.31 183 TYR A O 1
ATOM 1523 N N . ARG A 1 184 ? 11.826 3.648 -30.374 1.00 86.56 184 ARG A N 1
ATOM 1524 C CA . ARG A 1 184 ? 12.390 2.862 -31.486 1.00 86.56 184 ARG A CA 1
ATOM 1525 C C . ARG A 1 184 ? 12.866 3.783 -32.610 1.00 86.56 184 ARG A C 1
ATOM 1527 O O . ARG A 1 184 ? 14.042 3.736 -32.959 1.00 86.56 184 ARG A O 1
ATOM 1534 N N . ASP A 1 185 ? 12.012 4.707 -33.051 1.00 86.81 185 ASP A N 1
ATOM 1535 C CA . ASP A 1 185 ? 12.347 5.669 -34.112 1.00 86.81 185 ASP A CA 1
ATOM 1536 C C . ASP A 1 185 ? 13.524 6.577 -33.723 1.00 86.81 185 ASP A C 1
ATOM 1538 O O . ASP A 1 185 ? 14.396 6.876 -34.537 1.00 86.81 185 ASP A O 1
ATOM 1542 N N . LYS A 1 186 ? 13.584 7.016 -32.458 1.00 88.38 186 LYS A N 1
ATOM 1543 C CA . LYS A 1 186 ? 14.699 7.832 -31.951 1.00 88.38 186 LYS A CA 1
ATOM 1544 C C . LYS A 1 186 ? 16.019 7.071 -31.921 1.00 88.38 186 LYS A C 1
ATOM 1546 O O . LYS A 1 186 ? 17.046 7.666 -32.230 1.00 88.38 186 LYS A O 1
ATOM 1551 N N . ILE A 1 187 ? 16.005 5.798 -31.521 1.00 87.69 187 ILE A N 1
ATOM 1552 C CA . ILE A 1 187 ? 17.203 4.950 -31.513 1.00 87.69 187 ILE A CA 1
ATOM 1553 C C . ILE A 1 187 ? 17.682 4.718 -32.951 1.00 87.69 187 ILE A C 1
ATOM 1555 O O . ILE A 1 187 ? 18.872 4.872 -33.215 1.00 87.69 187 ILE A O 1
ATOM 1559 N N . GLU A 1 188 ? 16.762 4.437 -33.877 1.00 85.69 188 GLU A N 1
ATOM 1560 C CA . GLU A 1 188 ? 17.059 4.295 -35.308 1.00 85.69 188 GLU A CA 1
ATOM 1561 C C . GLU A 1 188 ? 17.672 5.579 -35.887 1.00 85.69 188 GLU A C 1
ATOM 1563 O O . GLU A 1 188 ? 18.753 5.549 -36.472 1.00 85.69 188 GLU A O 1
ATOM 1568 N N . ALA A 1 189 ? 17.047 6.736 -35.651 1.00 87.50 189 ALA A N 1
ATOM 1569 C CA . ALA A 1 189 ? 17.554 8.021 -36.127 1.00 87.50 189 ALA A CA 1
ATOM 1570 C C . ALA A 1 189 ? 18.923 8.386 -35.525 1.00 87.50 189 ALA A C 1
ATOM 1572 O O . ALA A 1 189 ? 19.785 8.919 -36.228 1.00 87.50 189 ALA A O 1
ATOM 1573 N N . ALA A 1 190 ? 19.140 8.107 -34.236 1.00 87.94 190 ALA A N 1
ATOM 1574 C CA . ALA A 1 190 ? 20.416 8.359 -33.570 1.00 87.94 190 ALA A CA 1
ATOM 1575 C C . ALA A 1 190 ? 21.537 7.471 -34.131 1.00 87.94 190 ALA A C 1
ATOM 1577 O O . ALA A 1 190 ? 22.615 7.977 -34.429 1.00 87.94 190 ALA A O 1
ATOM 1578 N N . SER A 1 191 ? 21.268 6.180 -34.344 1.00 87.25 191 SER A N 1
ATOM 1579 C CA . SER A 1 191 ? 22.230 5.242 -34.935 1.00 87.25 191 SER A CA 1
ATOM 1580 C C . SER A 1 191 ? 22.591 5.616 -36.378 1.00 87.25 191 SER A C 1
ATOM 1582 O O . SER A 1 191 ? 23.767 5.678 -36.734 1.00 87.25 191 SER A O 1
ATOM 1584 N N . MET A 1 192 ? 21.598 6.013 -37.179 1.00 85.00 192 MET A N 1
ATOM 1585 C CA . MET A 1 192 ? 21.818 6.501 -38.544 1.00 85.00 192 MET A CA 1
ATOM 1586 C C . MET A 1 192 ? 22.616 7.818 -38.579 1.00 85.00 192 MET A C 1
ATOM 1588 O O . MET A 1 192 ? 23.364 8.079 -39.522 1.00 85.00 192 MET A O 1
ATOM 1592 N N . THR A 1 193 ? 22.470 8.669 -37.559 1.00 88.00 193 THR A N 1
ATOM 1593 C CA . THR A 1 193 ? 23.254 9.909 -37.425 1.00 88.00 193 THR A CA 1
ATOM 1594 C C . THR A 1 193 ? 24.706 9.593 -37.072 1.00 88.00 193 THR A C 1
ATOM 1596 O O . THR A 1 193 ? 25.610 10.080 -37.742 1.00 88.00 193 THR A O 1
ATOM 1599 N N . ASP A 1 194 ? 24.929 8.686 -36.117 1.00 86.25 194 ASP A N 1
ATOM 1600 C CA . ASP A 1 194 ? 26.256 8.153 -35.789 1.00 86.25 194 ASP A CA 1
ATOM 1601 C C . ASP A 1 194 ? 26.953 7.545 -37.025 1.00 86.25 194 ASP A C 1
ATOM 1603 O O . ASP A 1 194 ? 28.155 7.742 -37.221 1.00 86.25 194 ASP A O 1
ATOM 1607 N N . LEU A 1 195 ? 26.212 6.833 -37.888 1.00 85.81 195 LEU A N 1
ATOM 1608 C CA . LEU A 1 195 ? 26.736 6.312 -39.153 1.00 85.81 195 LEU A CA 1
ATOM 1609 C C . LEU A 1 195 ? 27.130 7.437 -40.121 1.00 85.81 195 LEU A C 1
ATOM 1611 O O . LEU A 1 195 ? 28.189 7.362 -40.745 1.00 85.81 195 LEU A O 1
ATOM 1615 N N . LYS A 1 196 ? 26.293 8.469 -40.273 1.00 86.81 196 LYS A N 1
ATOM 1616 C CA . LYS A 1 196 ? 26.582 9.623 -41.143 1.00 86.81 196 LYS A CA 1
ATOM 1617 C C . LYS A 1 196 ? 27.837 10.361 -40.690 1.00 86.81 196 LYS A C 1
ATOM 1619 O O . LYS A 1 196 ? 28.739 10.556 -41.503 1.00 86.81 196 LYS A O 1
ATOM 1624 N N . ASP A 1 197 ? 27.933 10.673 -39.402 1.00 87.19 197 ASP A N 1
ATOM 1625 C CA . ASP A 1 197 ? 29.102 11.327 -38.811 1.00 87.19 197 ASP A CA 1
ATOM 1626 C C . ASP A 1 197 ? 30.365 10.483 -39.015 1.00 87.19 197 ASP A C 1
ATOM 1628 O O . ASP A 1 197 ? 31.436 10.991 -39.355 1.00 87.19 197 ASP A O 1
ATOM 1632 N N . PHE A 1 198 ? 30.249 9.163 -38.862 1.00 86.94 198 PHE A N 1
ATOM 1633 C CA . PHE A 1 198 ? 31.342 8.245 -39.145 1.00 86.94 198 PHE A CA 1
ATOM 1634 C C . PHE A 1 198 ? 31.767 8.271 -40.622 1.00 86.94 198 PHE A C 1
ATOM 1636 O O . PHE A 1 198 ? 32.962 8.357 -40.914 1.00 86.94 198 PHE A O 1
ATOM 1643 N N . LEU A 1 199 ? 30.818 8.246 -41.563 1.00 84.94 199 LEU A N 1
ATOM 1644 C CA . LEU A 1 199 ? 31.106 8.333 -42.997 1.00 84.94 199 LEU A CA 1
ATOM 1645 C C . LEU A 1 199 ? 31.775 9.666 -43.374 1.00 84.94 199 LEU A C 1
ATOM 1647 O O . LEU A 1 199 ? 32.642 9.678 -44.254 1.00 84.94 199 LEU A O 1
ATOM 1651 N N . GLU A 1 200 ? 31.428 10.769 -42.710 1.00 83.94 200 GLU A N 1
ATOM 1652 C CA . GLU A 1 200 ? 32.102 12.063 -42.875 1.00 83.94 200 GLU A CA 1
ATOM 1653 C C . GLU A 1 200 ? 33.512 12.078 -42.275 1.00 83.94 200 GLU A C 1
ATOM 1655 O O . GLU A 1 200 ? 34.448 12.594 -42.891 1.00 83.94 200 GLU A O 1
ATOM 1660 N N . ASN A 1 201 ? 33.698 11.484 -41.098 1.00 82.75 201 ASN A N 1
ATOM 1661 C CA . ASN A 1 201 ? 35.008 11.400 -40.460 1.00 82.75 201 ASN A CA 1
ATOM 1662 C C . ASN A 1 201 ? 35.964 10.510 -41.258 1.00 82.75 201 ASN A C 1
ATOM 1664 O O . ASN A 1 201 ? 37.091 10.931 -41.525 1.00 82.75 201 ASN A O 1
ATOM 1668 N N . ILE A 1 202 ? 35.507 9.350 -41.750 1.00 81.31 202 ILE A N 1
ATOM 1669 C CA . ILE A 1 202 ? 36.289 8.507 -42.669 1.00 81.31 202 ILE A CA 1
ATOM 1670 C C . ILE A 1 202 ? 36.801 9.321 -43.854 1.00 81.31 202 ILE A C 1
ATOM 1672 O O . ILE A 1 202 ? 37.942 9.139 -44.268 1.00 81.31 202 ILE A O 1
ATOM 1676 N N . ARG A 1 203 ? 35.997 10.241 -44.398 1.00 76.62 203 ARG A N 1
ATOM 1677 C CA . ARG A 1 203 ? 36.417 11.069 -45.535 1.00 76.62 203 ARG A CA 1
ATOM 1678 C C . ARG A 1 203 ? 37.652 11.915 -45.209 1.00 76.62 203 ARG A C 1
ATOM 1680 O O . ARG A 1 203 ? 38.513 12.059 -46.072 1.00 76.62 203 ARG A O 1
ATOM 1687 N N . LYS A 1 204 ? 37.764 12.439 -43.983 1.00 78.94 204 LYS A N 1
ATOM 1688 C CA . LYS A 1 204 ? 38.927 13.223 -43.525 1.00 78.94 204 LYS A CA 1
ATOM 1689 C C . LYS A 1 204 ? 40.171 12.357 -43.329 1.00 78.94 204 LYS A C 1
ATOM 1691 O O . LYS A 1 204 ? 41.267 12.800 -43.649 1.00 78.94 204 LYS A O 1
ATOM 1696 N N . PHE A 1 205 ? 40.003 11.131 -42.831 1.00 76.56 205 PHE A N 1
ATOM 1697 C CA . PHE A 1 205 ? 41.112 10.197 -42.599 1.00 76.56 205 PHE A CA 1
ATOM 1698 C C . PHE A 1 205 ? 41.510 9.398 -43.849 1.00 76.56 205 PHE A C 1
ATOM 1700 O O . PHE A 1 205 ? 42.619 8.869 -43.910 1.00 76.56 205 PHE A O 1
ATOM 1707 N N . SER A 1 206 ? 40.656 9.363 -44.877 1.00 78.69 206 SER A N 1
ATOM 1708 C CA . SER A 1 206 ? 40.873 8.619 -46.122 1.00 78.69 206 SER A CA 1
ATOM 1709 C C . SER A 1 206 ? 42.214 8.911 -46.816 1.00 78.69 206 SER A C 1
ATOM 1711 O O . SER A 1 206 ? 42.804 7.951 -47.308 1.00 78.69 206 SER A O 1
ATOM 1713 N N . PRO A 1 207 ? 42.740 10.156 -46.868 1.00 79.00 207 PRO A N 1
ATOM 1714 C CA . PRO A 1 207 ? 44.059 10.421 -47.445 1.00 79.00 207 PRO A CA 1
ATOM 1715 C C . PRO A 1 207 ? 45.201 9.800 -46.633 1.00 79.00 207 PRO A C 1
ATOM 1717 O O . PRO A 1 207 ? 46.086 9.191 -47.221 1.00 79.00 207 PRO A O 1
ATOM 1720 N N . LYS A 1 208 ? 45.156 9.891 -45.293 1.00 80.06 208 LYS A N 1
ATOM 1721 C CA . LYS A 1 208 ? 46.186 9.3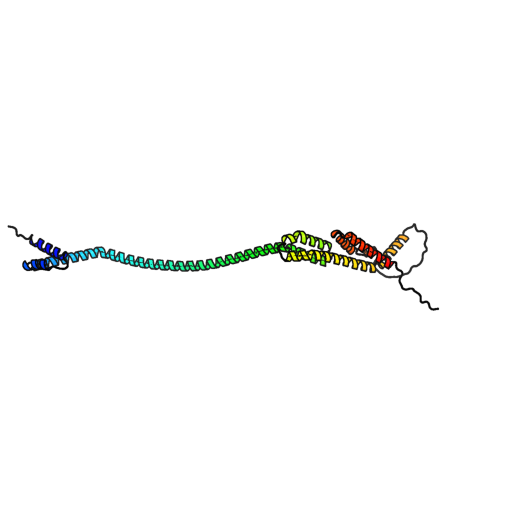18 -44.404 1.00 80.06 208 LYS A CA 1
ATOM 1722 C C . LYS A 1 208 ? 46.187 7.789 -44.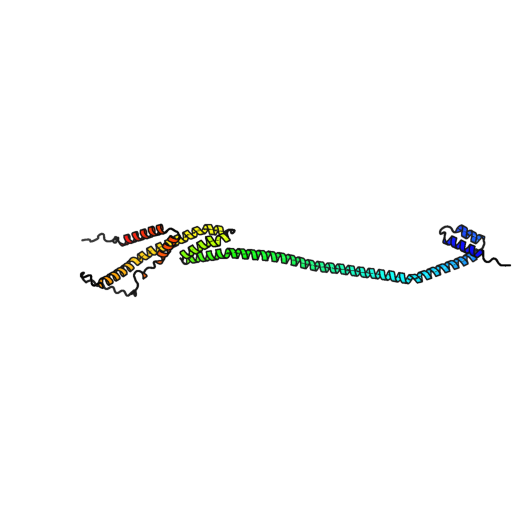482 1.00 80.06 208 LYS A C 1
ATOM 1724 O O . LYS A 1 208 ? 47.240 7.172 -44.586 1.00 80.06 208 LYS A O 1
ATOM 1729 N N . VAL A 1 209 ? 45.000 7.186 -44.492 1.00 80.31 209 VAL A N 1
ATOM 1730 C CA . VAL A 1 209 ? 44.824 5.736 -44.664 1.00 80.31 209 VAL A CA 1
ATOM 1731 C C . VAL A 1 209 ? 45.329 5.295 -46.042 1.00 80.31 209 VAL A C 1
ATOM 1733 O O . VAL A 1 209 ? 46.031 4.294 -46.142 1.00 80.31 209 VAL A O 1
ATOM 1736 N N . GLY A 1 210 ? 45.031 6.065 -47.094 1.00 80.38 210 GLY A N 1
ATOM 1737 C CA . GLY A 1 210 ? 45.551 5.829 -48.442 1.00 80.38 210 GLY A CA 1
ATOM 1738 C C . GLY A 1 210 ? 47.076 5.926 -48.520 1.00 80.38 210 GLY A C 1
ATOM 1739 O O . GLY A 1 210 ? 47.703 5.063 -49.123 1.00 80.38 210 GLY A O 1
ATOM 1740 N N . GLU A 1 211 ? 47.681 6.920 -47.868 1.00 81.44 211 GLU A N 1
ATOM 1741 C CA . GLU A 1 211 ? 49.137 7.090 -47.792 1.00 81.44 211 GLU A CA 1
ATOM 1742 C C . GLU A 1 211 ? 49.815 5.890 -47.112 1.00 81.44 211 GLU A C 1
ATOM 1744 O O . GLU A 1 211 ? 50.764 5.329 -47.658 1.00 81.44 211 GLU A O 1
ATOM 1749 N N . VAL A 1 212 ? 49.297 5.457 -45.956 1.00 82.38 212 VAL A N 1
ATOM 1750 C CA . VAL A 1 212 ? 49.801 4.284 -45.220 1.00 82.38 212 VAL A CA 1
ATOM 1751 C C . VAL A 1 212 ? 49.619 3.000 -46.039 1.00 82.38 212 VAL A C 1
ATOM 1753 O O . VAL A 1 212 ? 50.548 2.201 -46.141 1.00 82.38 212 VAL A O 1
ATOM 1756 N N . ALA A 1 213 ? 48.470 2.823 -46.699 1.00 81.19 213 ALA A N 1
ATOM 1757 C CA . ALA A 1 213 ? 48.212 1.668 -47.558 1.00 81.19 213 ALA A CA 1
ATOM 1758 C C . ALA A 1 213 ? 49.131 1.631 -48.795 1.00 81.19 213 ALA A C 1
ATOM 1760 O O . ALA A 1 213 ? 49.657 0.571 -49.140 1.00 81.19 213 ALA A O 1
ATOM 1761 N N . MET A 1 214 ? 49.367 2.774 -49.451 1.00 82.81 214 MET A N 1
ATOM 1762 C CA . MET A 1 214 ? 50.295 2.885 -50.583 1.00 82.81 214 MET A CA 1
ATOM 1763 C C . MET A 1 214 ? 51.744 2.630 -50.155 1.00 82.81 214 MET A C 1
ATOM 1765 O O . MET A 1 214 ? 52.472 1.955 -50.881 1.00 82.81 214 MET A O 1
ATOM 1769 N N . ARG A 1 215 ? 52.149 3.114 -48.971 1.00 81.44 215 ARG A N 1
ATOM 1770 C CA . ARG A 1 215 ? 53.471 2.854 -48.385 1.00 81.44 215 ARG A CA 1
ATOM 1771 C C . ARG A 1 215 ? 53.679 1.359 -48.134 1.00 81.44 215 ARG A C 1
ATOM 1773 O O . ARG A 1 215 ? 54.614 0.793 -48.690 1.00 81.44 215 ARG A O 1
ATOM 1780 N N . HIS A 1 216 ? 52.758 0.703 -47.425 1.00 79.31 216 HIS A N 1
ATOM 1781 C CA . HIS A 1 216 ? 52.830 -0.743 -47.187 1.00 79.31 216 HIS A CA 1
ATOM 1782 C C . HIS A 1 216 ? 52.797 -1.565 -48.482 1.00 79.31 216 HIS A C 1
ATOM 1784 O O . HIS A 1 216 ? 53.545 -2.530 -48.614 1.00 79.31 216 HIS A O 1
ATOM 1790 N N . THR A 1 217 ? 51.984 -1.173 -49.470 1.00 79.62 217 THR A N 1
ATOM 1791 C CA . THR A 1 217 ? 51.960 -1.843 -50.785 1.00 79.62 217 THR A CA 1
ATOM 1792 C C . THR A 1 217 ? 53.300 -1.683 -51.508 1.00 79.62 217 THR A C 1
ATOM 1794 O O . THR A 1 217 ? 53.801 -2.635 -52.098 1.00 79.62 217 THR A O 1
ATOM 1797 N N . SER A 1 218 ? 53.918 -0.498 -51.444 1.00 78.19 218 SER A N 1
ATOM 1798 C CA . SER A 1 218 ? 55.242 -0.254 -52.027 1.00 78.19 218 SER A CA 1
ATOM 1799 C C . SER A 1 218 ? 56.349 -1.044 -51.325 1.00 78.19 218 SER A C 1
ATOM 1801 O O . SER A 1 218 ? 57.287 -1.472 -51.990 1.00 78.19 218 SER A O 1
ATOM 1803 N N . GLU A 1 219 ? 56.262 -1.231 -50.008 1.00 77.69 219 GLU A N 1
ATOM 1804 C CA . GLU A 1 219 ? 57.213 -2.029 -49.224 1.00 77.69 219 GLU A CA 1
ATOM 1805 C C . GLU A 1 219 ? 57.068 -3.530 -49.510 1.00 77.69 219 GLU A C 1
ATOM 1807 O O . GLU A 1 219 ? 58.075 -4.214 -49.676 1.00 77.69 219 GLU A O 1
ATOM 1812 N N . GLN A 1 220 ? 55.835 -4.031 -49.655 1.00 72.75 220 GLN A N 1
ATOM 1813 C CA . GLN A 1 220 ? 55.561 -5.415 -50.064 1.00 72.75 220 GLN A CA 1
ATOM 1814 C C . GLN A 1 220 ? 56.000 -5.696 -51.507 1.00 72.75 220 GLN A C 1
ATOM 1816 O O . GLN A 1 220 ? 56.578 -6.738 -51.792 1.00 72.75 220 GLN A O 1
ATOM 1821 N N . LEU A 1 221 ? 55.788 -4.753 -52.429 1.00 69.69 221 LEU A N 1
ATOM 1822 C CA . LEU A 1 221 ? 56.273 -4.880 -53.808 1.00 69.69 221 LEU A CA 1
ATOM 1823 C C . LEU A 1 221 ? 57.802 -4.764 -53.912 1.00 69.69 221 LEU A C 1
ATOM 1825 O O . LEU A 1 221 ? 58.386 -5.289 -54.855 1.00 69.69 221 LEU A O 1
ATOM 1829 N N . ALA A 1 222 ? 58.458 -4.081 -52.970 1.00 64.31 222 ALA A N 1
ATOM 1830 C CA . ALA A 1 222 ? 59.917 -4.004 -52.900 1.00 64.31 222 ALA A CA 1
ATOM 1831 C C . ALA A 1 222 ? 60.558 -5.269 -52.299 1.00 64.31 222 ALA A C 1
ATOM 1833 O O . ALA A 1 222 ? 61.751 -5.494 -52.511 1.00 64.31 222 ALA A O 1
ATOM 1834 N N . SER A 1 223 ? 59.792 -6.081 -51.563 1.00 59.66 223 SER A N 1
ATOM 1835 C CA . SER A 1 223 ? 60.242 -7.346 -50.972 1.00 59.66 223 SER A CA 1
ATOM 1836 C C . SER A 1 223 ? 59.901 -8.587 -51.810 1.00 59.66 223 SER A C 1
ATOM 1838 O O . SER A 1 223 ? 60.425 -9.662 -51.518 1.00 59.66 223 SER A O 1
ATOM 1840 N N . ASP A 1 224 ? 59.094 -8.454 -52.870 1.00 50.81 224 ASP A N 1
ATOM 1841 C CA . ASP A 1 224 ? 58.759 -9.535 -53.806 1.00 50.81 224 ASP A CA 1
ATOM 1842 C C . ASP A 1 224 ? 59.858 -9.705 -54.892 1.00 50.81 224 ASP A C 1
ATOM 1844 O O . ASP A 1 224 ? 60.041 -8.816 -55.732 1.00 50.81 224 ASP A O 1
ATOM 1848 N N . PRO A 1 225 ? 60.616 -10.826 -54.931 1.00 55.34 225 PRO A N 1
ATOM 1849 C CA . PRO A 1 225 ? 61.759 -11.001 -55.839 1.00 55.34 225 PRO A CA 1
ATOM 1850 C C . PRO A 1 225 ? 61.385 -11.190 -57.318 1.00 55.34 225 PRO A C 1
ATOM 1852 O O . PRO A 1 225 ? 62.270 -11.373 -58.155 1.00 55.34 225 PRO A O 1
ATOM 1855 N N . THR A 1 226 ? 60.095 -11.203 -57.663 1.00 59.66 226 THR A N 1
ATOM 1856 C CA . THR A 1 226 ? 59.617 -11.601 -58.997 1.00 59.66 226 THR A CA 1
ATOM 1857 C C . THR A 1 226 ? 59.363 -10.437 -59.962 1.00 59.66 226 THR A C 1
ATOM 1859 O O . THR A 1 226 ? 59.214 -10.662 -61.165 1.00 59.66 226 THR A O 1
ATOM 1862 N N . VAL A 1 227 ? 59.395 -9.179 -59.503 1.00 54.16 227 VAL A N 1
ATOM 1863 C CA . VAL A 1 227 ? 59.138 -8.000 -60.354 1.00 54.16 227 VAL A CA 1
ATOM 1864 C C . VAL A 1 227 ? 60.450 -7.351 -60.808 1.00 54.16 227 VAL A C 1
ATOM 1866 O O . VAL A 1 227 ? 60.871 -6.285 -60.355 1.00 54.16 227 VAL A O 1
ATOM 1869 N N . VAL A 1 228 ? 61.118 -8.003 -61.761 1.00 50.19 228 VAL A N 1
ATOM 1870 C CA . VAL A 1 228 ? 62.271 -7.433 -62.468 1.00 50.19 228 VAL A CA 1
ATOM 1871 C C . VAL A 1 228 ? 61.783 -6.359 -63.443 1.00 50.19 228 VAL A C 1
ATOM 1873 O O . VAL A 1 228 ? 61.309 -6.649 -64.537 1.00 50.19 228 VAL A O 1
ATOM 1876 N N . GLY A 1 229 ? 61.956 -5.093 -63.056 1.00 50.97 229 GLY A N 1
ATOM 1877 C CA . GLY A 1 229 ? 62.078 -3.989 -64.006 1.00 50.97 229 GLY A CA 1
ATOM 1878 C C . GLY A 1 229 ? 61.097 -2.834 -63.831 1.00 50.97 229 GLY A C 1
ATOM 1879 O O . GLY A 1 229 ? 60.195 -2.661 -64.644 1.00 50.97 229 GLY A O 1
ATOM 1880 N N . ARG A 1 230 ? 61.375 -1.914 -62.896 1.00 44.28 230 ARG A N 1
ATOM 1881 C CA . ARG A 1 230 ? 61.194 -0.475 -63.171 1.00 44.28 230 ARG A CA 1
ATOM 1882 C C . ARG A 1 230 ? 62.031 0.424 -62.253 1.00 44.28 230 ARG A C 1
ATOM 1884 O O . ARG A 1 230 ? 61.921 0.425 -61.037 1.00 44.28 230 ARG A O 1
ATOM 1891 N N . LYS A 1 231 ? 62.894 1.174 -62.937 1.00 41.12 231 LYS A N 1
ATOM 1892 C CA . LYS A 1 231 ? 63.793 2.271 -62.556 1.00 41.12 231 LYS A CA 1
ATOM 1893 C C . LYS A 1 231 ? 63.581 2.938 -61.183 1.00 41.12 231 LYS A C 1
ATOM 1895 O O . LYS A 1 231 ? 62.624 3.665 -60.947 1.00 41.12 231 LYS A O 1
ATOM 1900 N N . LYS A 1 232 ? 64.644 2.833 -60.385 1.00 50.03 232 LYS A N 1
ATOM 1901 C CA . LYS A 1 232 ? 65.093 3.739 -59.319 1.00 50.03 232 LYS A CA 1
ATOM 1902 C C . LYS A 1 232 ? 65.044 5.214 -59.768 1.00 50.03 232 LYS A C 1
ATOM 1904 O O . LYS A 1 232 ? 65.683 5.543 -60.767 1.00 50.03 232 LYS A O 1
ATOM 1909 N N . LYS A 1 233 ? 64.344 6.078 -59.009 1.00 39.47 233 LYS A N 1
ATOM 1910 C CA . LYS A 1 233 ? 64.795 7.393 -58.471 1.00 39.47 233 LYS A CA 1
ATOM 1911 C C . LYS A 1 233 ? 63.619 8.362 -58.244 1.00 39.47 233 LYS A C 1
ATOM 1913 O O . LYS A 1 233 ? 63.105 8.936 -59.196 1.00 39.47 233 LYS A O 1
ATOM 1918 N N . ARG A 1 234 ? 63.305 8.627 -56.972 1.00 34.66 234 ARG A N 1
ATOM 1919 C CA . ARG A 1 234 ? 63.262 9.969 -56.353 1.00 34.66 234 ARG A CA 1
ATOM 1920 C C . ARG A 1 234 ? 62.997 9.801 -54.856 1.00 34.66 234 ARG A C 1
ATOM 1922 O O . ARG A 1 234 ? 61.863 9.662 -54.422 1.00 34.66 234 ARG A O 1
ATOM 1929 N N . THR A 1 235 ? 64.080 9.800 -54.088 1.00 38.88 235 THR A N 1
ATOM 1930 C CA . THR A 1 235 ? 64.076 10.130 -52.665 1.00 38.88 235 THR A CA 1
ATOM 1931 C C . THR A 1 235 ? 63.591 11.573 -52.559 1.00 38.88 235 THR A C 1
ATOM 1933 O O . THR A 1 235 ? 64.284 12.485 -53.008 1.00 38.88 235 THR A O 1
ATOM 1936 N N . PHE A 1 236 ? 62.375 11.777 -52.062 1.00 34.97 236 PHE A N 1
ATOM 1937 C CA . PHE A 1 236 ? 61.968 13.065 -51.520 1.00 34.97 236 PHE A CA 1
ATOM 1938 C C . PHE A 1 236 ? 61.966 12.886 -50.009 1.00 34.97 236 PHE A C 1
ATOM 1940 O O . PHE A 1 236 ? 61.089 12.232 -49.448 1.00 34.97 236 PHE A O 1
ATOM 1947 N N . GLU A 1 237 ? 63.023 13.385 -49.377 1.00 41.25 237 GLU A N 1
ATOM 1948 C CA . GLU A 1 237 ? 63.074 13.539 -47.934 1.00 41.25 237 GLU A CA 1
ATOM 1949 C C . GLU A 1 237 ? 61.913 14.440 -47.509 1.00 41.25 237 GLU A C 1
ATOM 1951 O O . GLU A 1 237 ? 61.780 15.592 -47.923 1.00 41.25 237 GLU A O 1
ATOM 1956 N N . SER A 1 238 ? 61.044 13.906 -46.667 1.00 33.22 238 SER A N 1
ATOM 1957 C CA . SER A 1 238 ? 60.283 14.721 -45.736 1.00 33.22 238 SER A CA 1
ATOM 1958 C C . SER A 1 238 ? 60.383 14.049 -44.388 1.00 33.22 238 SER A C 1
ATOM 1960 O O . SER A 1 238 ? 59.569 13.210 -44.016 1.00 33.22 238 SER A O 1
ATOM 1962 N N . SER A 1 239 ? 61.437 14.439 -43.677 1.00 42.38 239 SER A N 1
ATOM 1963 C CA . SER A 1 239 ? 61.548 14.324 -42.234 1.00 42.38 239 SER A CA 1
ATOM 1964 C C . SER A 1 239 ? 60.289 14.898 -41.592 1.00 42.38 239 SER A C 1
ATOM 1966 O O . SER A 1 239 ? 60.134 16.111 -41.450 1.00 42.38 239 SER A O 1
ATOM 1968 N N . ARG A 1 240 ? 59.375 14.016 -41.196 1.00 34.41 240 ARG A N 1
ATOM 1969 C CA . ARG A 1 240 ? 58.392 14.292 -40.157 1.00 34.41 240 ARG A CA 1
ATOM 1970 C C . ARG A 1 240 ? 58.405 13.120 -39.196 1.00 34.41 240 ARG A C 1
ATOM 1972 O O . ARG A 1 240 ? 57.829 12.076 -39.469 1.00 34.41 240 ARG A O 1
ATOM 1979 N N . ASN A 1 241 ? 59.094 13.343 -38.081 1.00 44.09 241 ASN A N 1
ATOM 1980 C CA . ASN A 1 241 ? 58.928 12.607 -36.838 1.00 44.09 241 ASN A CA 1
ATOM 1981 C C . ASN A 1 241 ? 57.434 12.412 -36.556 1.00 44.09 241 ASN A C 1
ATOM 1983 O O . ASN A 1 241 ? 56.780 13.369 -36.150 1.00 44.09 241 ASN A O 1
ATOM 1987 N N . TYR A 1 242 ? 56.910 11.204 -36.739 1.00 37.19 242 TYR A N 1
ATOM 1988 C CA . TYR A 1 242 ? 55.684 10.764 -36.085 1.00 37.19 242 TYR A CA 1
ATOM 1989 C C . TYR A 1 242 ? 55.816 9.277 -35.773 1.00 37.19 242 TYR A C 1
ATOM 1991 O O . TYR A 1 242 ? 56.025 8.449 -36.652 1.00 37.19 242 TYR A O 1
ATOM 1999 N N . SER A 1 243 ? 55.724 8.988 -34.485 1.00 39.81 243 SER A N 1
ATOM 2000 C CA . SER A 1 243 ? 55.676 7.694 -33.814 1.00 39.81 243 SER A CA 1
ATOM 2001 C C . SER A 1 243 ? 54.460 6.853 -34.240 1.00 39.81 243 SER A C 1
ATOM 2003 O O . SER A 1 243 ? 53.565 6.621 -33.433 1.00 39.81 243 SER A O 1
ATOM 2005 N N . ASP A 1 244 ? 54.386 6.468 -35.514 1.00 47.16 244 ASP A N 1
ATOM 2006 C CA . ASP A 1 244 ? 53.273 5.700 -36.108 1.00 47.16 244 ASP A CA 1
ATOM 2007 C C . ASP A 1 244 ? 53.789 4.405 -36.780 1.00 47.16 244 ASP A C 1
ATOM 2009 O O . ASP A 1 244 ? 53.170 3.852 -37.686 1.00 47.16 244 ASP A O 1
ATOM 2013 N N . GLU A 1 245 ? 54.966 3.927 -36.360 1.00 46.31 245 GLU A N 1
ATOM 2014 C CA . GLU A 1 245 ? 55.541 2.642 -36.770 1.00 46.31 245 GLU A CA 1
ATOM 2015 C C . GLU A 1 245 ? 54.783 1.501 -36.082 1.00 46.31 245 GLU A C 1
ATOM 2017 O O . GLU A 1 245 ? 55.137 1.060 -34.991 1.00 46.31 245 GLU A O 1
ATOM 2022 N N . GLY A 1 246 ? 53.709 1.035 -36.720 1.00 50.75 246 GLY A N 1
ATOM 2023 C CA . GLY A 1 246 ? 53.086 -0.245 -36.378 1.00 50.75 246 GLY A CA 1
ATOM 2024 C C . GLY A 1 246 ? 51.575 -0.322 -36.547 1.00 50.75 246 GLY A C 1
ATOM 2025 O O . GLY A 1 246 ? 51.054 -1.432 -36.551 1.00 50.75 246 GLY A O 1
ATOM 2026 N N . LEU A 1 247 ? 50.869 0.802 -36.708 1.00 50.50 247 LEU A N 1
ATOM 2027 C CA . LEU A 1 247 ? 49.415 0.756 -36.856 1.00 50.50 247 LEU A CA 1
ATOM 2028 C C . LEU A 1 247 ? 49.027 0.385 -38.287 1.00 50.50 247 LEU A C 1
ATOM 2030 O O . LEU A 1 247 ? 49.303 1.111 -39.245 1.00 50.50 247 LEU A O 1
ATOM 2034 N N . SER A 1 248 ? 48.349 -0.751 -38.422 1.00 60.00 248 SER A N 1
ATOM 2035 C CA . SER A 1 248 ? 47.752 -1.166 -39.688 1.00 60.00 248 SER A CA 1
ATOM 2036 C C . SER A 1 248 ? 46.695 -0.141 -40.127 1.00 60.00 248 SER A C 1
ATOM 2038 O O . SER A 1 248 ? 46.012 0.462 -39.297 1.00 60.00 248 SER A O 1
ATOM 2040 N N . ALA A 1 249 ? 46.498 0.050 -41.436 1.00 59.84 249 ALA A N 1
ATOM 2041 C CA . ALA A 1 249 ? 45.480 0.959 -41.990 1.00 59.84 249 ALA A CA 1
ATOM 2042 C C . ALA A 1 249 ? 44.064 0.708 -41.411 1.00 59.84 249 ALA A C 1
ATOM 2044 O O . ALA A 1 249 ? 43.236 1.617 -41.348 1.00 59.84 249 ALA A O 1
ATOM 2045 N N . GLN A 1 250 ? 43.812 -0.525 -40.965 1.00 61.19 250 GLN A N 1
ATOM 2046 C CA . GLN A 1 250 ? 42.595 -1.009 -40.326 1.00 61.19 250 GLN A CA 1
ATOM 2047 C C . GLN A 1 250 ? 42.469 -0.613 -38.842 1.00 61.19 250 GLN A C 1
ATOM 2049 O O . GLN A 1 250 ? 41.350 -0.501 -38.357 1.00 61.19 250 GLN A O 1
ATOM 2054 N N . GLU A 1 251 ? 43.571 -0.374 -38.128 1.00 63.34 251 GLU A N 1
ATOM 2055 C CA . GLU A 1 251 ? 43.579 0.046 -36.713 1.00 63.34 251 GLU A CA 1
ATOM 2056 C C . GLU A 1 251 ? 43.393 1.562 -36.554 1.00 63.34 251 GLU A C 1
ATOM 2058 O O . GLU A 1 251 ? 43.028 2.052 -35.488 1.00 63.34 251 GLU A O 1
ATOM 2063 N N . LEU A 1 252 ? 43.582 2.311 -37.643 1.00 66.88 252 LEU A N 1
ATOM 2064 C CA . LEU A 1 252 ? 43.354 3.755 -37.715 1.00 66.88 252 LEU A CA 1
ATOM 2065 C C . LEU A 1 252 ? 41.862 4.137 -37.789 1.00 66.88 252 LEU A C 1
ATOM 2067 O O . LEU A 1 252 ? 41.537 5.321 -37.688 1.00 66.88 252 LEU A O 1
ATOM 2071 N N . ILE A 1 253 ? 40.954 3.173 -37.993 1.00 75.75 253 ILE A N 1
ATOM 2072 C CA . ILE A 1 253 ? 39.520 3.420 -38.204 1.00 75.75 253 ILE A CA 1
ATOM 2073 C C . ILE A 1 253 ? 38.674 2.548 -37.269 1.00 75.75 253 ILE A C 1
ATOM 2075 O O . ILE A 1 253 ? 38.679 1.324 -37.368 1.00 75.75 253 ILE A O 1
ATOM 2079 N N . ASP A 1 254 ? 37.853 3.179 -36.426 1.00 79.38 254 ASP A N 1
ATOM 2080 C CA . ASP A 1 254 ? 36.854 2.470 -35.621 1.00 79.38 254 ASP A CA 1
ATOM 2081 C C . ASP A 1 254 ? 35.583 2.180 -36.436 1.00 79.38 254 ASP A C 1
ATOM 2083 O O . ASP A 1 254 ? 34.712 3.033 -36.577 1.00 79.38 254 ASP A O 1
ATOM 2087 N N . PHE A 1 255 ? 35.443 0.957 -36.948 1.00 82.44 255 PHE A N 1
ATOM 2088 C CA . PHE A 1 255 ? 34.258 0.527 -37.703 1.00 82.44 255 PHE A CA 1
ATOM 2089 C C . PHE A 1 255 ? 33.021 0.230 -36.841 1.00 82.44 255 PHE A C 1
ATOM 2091 O O . PHE A 1 255 ? 31.969 -0.115 -37.389 1.00 82.44 255 PHE A O 1
ATOM 2098 N N . SER A 1 256 ? 33.099 0.378 -35.513 1.00 82.38 256 SER A N 1
ATOM 2099 C CA . SER A 1 256 ? 31.977 0.113 -34.605 1.00 82.38 256 SER A CA 1
ATOM 2100 C C . SER A 1 256 ? 30.659 0.790 -35.015 1.00 82.38 256 SER A C 1
ATOM 2102 O O . SER A 1 256 ? 29.627 0.130 -34.908 1.00 82.38 256 SER A O 1
ATOM 2104 N N . PRO A 1 257 ? 30.619 2.044 -35.517 1.00 84.94 257 PRO A N 1
ATOM 2105 C CA . PRO A 1 257 ? 29.372 2.669 -35.963 1.00 84.94 257 PRO A CA 1
ATOM 2106 C C . PRO A 1 257 ? 28.677 1.929 -37.116 1.00 84.94 257 PRO A C 1
ATOM 2108 O O . PRO A 1 257 ? 27.454 1.824 -37.101 1.00 84.94 257 PRO A O 1
ATOM 2111 N N . ILE A 1 258 ? 29.431 1.356 -38.067 1.00 85.56 258 ILE A N 1
ATOM 2112 C CA . ILE A 1 258 ? 28.851 0.550 -39.157 1.00 85.56 258 ILE A CA 1
ATOM 2113 C C . ILE A 1 258 ? 28.233 -0.723 -38.588 1.00 85.56 258 ILE A C 1
ATOM 2115 O O . ILE A 1 258 ? 27.090 -1.044 -38.895 1.00 85.56 258 ILE A O 1
ATOM 2119 N N . TYR A 1 259 ? 28.988 -1.450 -37.760 1.00 84.06 259 TYR A N 1
ATOM 2120 C CA . TYR A 1 259 ? 28.519 -2.715 -37.203 1.00 84.06 259 TYR A CA 1
ATOM 2121 C C . TYR A 1 259 ? 27.316 -2.519 -36.279 1.00 84.06 259 TYR A C 1
ATOM 2123 O O . TYR A 1 259 ? 26.394 -3.329 -36.310 1.00 84.06 259 TYR A O 1
ATOM 2131 N N . ARG A 1 260 ? 27.287 -1.431 -35.497 1.00 82.81 260 ARG A N 1
ATOM 2132 C CA . ARG A 1 260 ? 26.135 -1.081 -34.657 1.00 82.81 260 ARG A CA 1
ATOM 2133 C C . ARG A 1 260 ? 24.885 -0.818 -35.490 1.00 82.81 260 ARG A C 1
ATOM 2135 O O . ARG A 1 260 ? 23.841 -1.368 -35.159 1.00 82.81 260 ARG A O 1
ATOM 2142 N N . ASP A 1 261 ? 24.988 -0.009 -36.543 1.00 84.94 261 ASP A N 1
ATOM 2143 C CA . ASP A 1 261 ? 23.827 0.356 -37.362 1.00 84.94 261 ASP A CA 1
ATOM 2144 C C . ASP A 1 261 ? 23.352 -0.807 -38.249 1.00 84.94 261 ASP A C 1
ATOM 2146 O O . ASP A 1 261 ? 22.152 -1.035 -38.371 1.00 84.94 261 ASP A O 1
ATOM 2150 N N . LEU A 1 262 ? 24.273 -1.631 -38.764 1.00 85.06 262 LEU A N 1
ATOM 2151 C CA . LEU A 1 262 ? 23.936 -2.873 -39.466 1.00 85.06 262 LEU A CA 1
ATOM 2152 C C . LEU A 1 262 ? 23.213 -3.861 -38.544 1.00 85.06 262 LEU A C 1
ATOM 2154 O O . LEU A 1 262 ? 22.186 -4.418 -38.920 1.00 85.06 262 LEU A O 1
ATOM 2158 N N . HIS A 1 263 ? 23.731 -4.071 -37.332 1.00 81.75 263 HIS A N 1
ATOM 2159 C CA . HIS A 1 263 ? 23.111 -4.974 -36.365 1.00 81.75 263 HIS A CA 1
ATOM 2160 C C . HIS A 1 263 ? 21.742 -4.458 -35.904 1.00 81.75 263 HIS A C 1
ATOM 2162 O O . HIS A 1 263 ? 20.804 -5.231 -35.736 1.00 81.75 263 HIS A O 1
ATOM 2168 N N . LEU A 1 264 ? 21.597 -3.141 -35.755 1.00 84.75 264 LEU A N 1
ATOM 2169 C CA . LEU A 1 264 ? 20.313 -2.504 -35.489 1.00 84.75 264 LEU A CA 1
ATOM 2170 C C . LEU A 1 264 ? 19.322 -2.721 -36.642 1.00 84.75 264 LEU A C 1
ATOM 2172 O O . LEU A 1 264 ? 18.172 -3.083 -36.404 1.00 84.75 264 LEU A O 1
ATOM 2176 N N . ALA A 1 265 ? 19.766 -2.523 -37.884 1.00 83.31 265 ALA A N 1
ATOM 2177 C CA . ALA A 1 265 ? 18.952 -2.746 -39.072 1.00 83.31 265 ALA A CA 1
ATOM 2178 C C . ALA A 1 265 ? 18.527 -4.215 -39.211 1.00 83.31 265 ALA A C 1
ATOM 2180 O O . ALA A 1 265 ? 17.408 -4.471 -39.645 1.00 83.31 265 ALA A O 1
ATOM 2181 N N . ASP A 1 266 ? 19.369 -5.166 -38.807 1.00 84.12 266 ASP A N 1
ATOM 2182 C CA . ASP A 1 266 ? 19.042 -6.595 -38.752 1.00 84.12 266 ASP A CA 1
ATOM 2183 C C . ASP A 1 266 ? 17.919 -6.889 -37.754 1.00 84.12 266 ASP A C 1
ATOM 2185 O O . ASP A 1 266 ? 16.883 -7.439 -38.121 1.00 84.12 266 ASP A O 1
ATOM 2189 N N . VAL A 1 267 ? 18.050 -6.381 -36.526 1.00 80.56 267 VAL A N 1
ATOM 2190 C CA . VAL A 1 267 ? 17.028 -6.520 -35.474 1.00 80.56 267 VAL A CA 1
ATOM 2191 C C . VAL A 1 267 ? 15.697 -5.868 -35.868 1.00 80.56 267 VAL A C 1
ATOM 2193 O O . VAL A 1 267 ? 14.632 -6.358 -35.501 1.00 80.56 267 VAL A O 1
ATOM 2196 N N . LEU A 1 268 ? 15.735 -4.773 -36.631 1.00 81.12 268 LEU A N 1
ATOM 2197 C CA . LEU A 1 268 ? 14.541 -4.081 -37.125 1.00 81.12 268 LEU A CA 1
ATOM 2198 C C . LEU A 1 268 ? 13.998 -4.648 -38.453 1.00 81.12 268 LEU A C 1
ATOM 2200 O O . LEU A 1 268 ? 12.990 -4.144 -38.947 1.00 81.12 268 LEU A O 1
ATOM 2204 N N . GLY A 1 269 ? 14.649 -5.650 -39.058 1.00 82.12 269 GLY A N 1
ATOM 2205 C CA . GLY A 1 269 ? 14.257 -6.223 -40.354 1.00 82.12 269 GLY A CA 1
ATOM 2206 C C . GLY A 1 269 ? 14.466 -5.288 -41.558 1.00 82.12 269 GLY A C 1
ATOM 2207 O O . GLY A 1 269 ? 13.845 -5.462 -42.605 1.00 82.12 269 GLY A O 1
ATOM 2208 N N . LYS A 1 270 ? 15.330 -4.278 -41.420 1.00 84.94 270 LYS A N 1
ATOM 2209 C CA . LYS A 1 270 ? 15.603 -3.194 -42.382 1.00 84.94 270 LYS A CA 1
ATOM 2210 C C . LYS A 1 270 ? 16.992 -3.287 -43.043 1.00 84.94 270 LYS A C 1
ATOM 2212 O O . LYS A 1 270 ? 17.482 -2.300 -43.599 1.00 84.94 270 LYS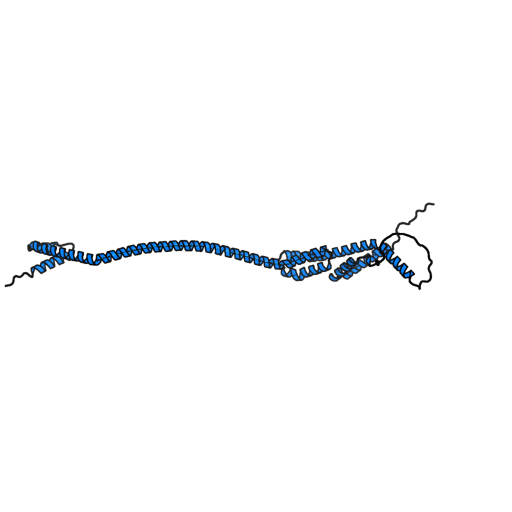 A O 1
ATOM 2217 N N . VAL A 1 271 ? 17.632 -4.460 -43.038 1.00 86.62 271 VAL A N 1
ATOM 2218 C CA . VAL A 1 271 ? 18.992 -4.669 -43.592 1.00 86.62 271 VAL A CA 1
ATOM 2219 C C . VAL A 1 271 ? 19.118 -4.191 -45.038 1.00 86.62 271 VAL A C 1
ATOM 2221 O O . VAL A 1 271 ? 20.062 -3.483 -45.376 1.00 86.62 271 VAL A O 1
ATOM 2224 N N . SER A 1 272 ? 18.137 -4.502 -45.888 1.00 84.12 272 SER A N 1
ATOM 2225 C CA . SER A 1 272 ? 18.148 -4.112 -47.303 1.00 84.12 272 SER A CA 1
ATOM 2226 C C . SER A 1 272 ? 18.225 -2.594 -47.491 1.00 84.12 272 SER A C 1
ATOM 2228 O O . SER A 1 272 ? 18.987 -2.104 -48.324 1.00 84.12 272 SER A O 1
ATOM 2230 N N . THR A 1 273 ? 17.487 -1.828 -46.683 1.00 84.62 273 THR A N 1
ATOM 2231 C CA . THR A 1 273 ? 17.530 -0.361 -46.724 1.00 84.62 273 THR A CA 1
ATOM 2232 C C . THR A 1 273 ? 18.867 0.195 -46.244 1.00 84.62 273 THR A C 1
ATOM 2234 O O . THR A 1 273 ? 19.391 1.120 -46.867 1.00 84.62 273 THR A O 1
ATOM 2237 N N . PHE A 1 274 ? 19.458 -0.404 -45.204 1.00 87.06 274 PHE A N 1
ATOM 2238 C CA . PHE A 1 274 ? 20.794 -0.046 -44.732 1.00 87.06 274 PHE A CA 1
ATOM 2239 C C . PHE A 1 274 ? 21.857 -0.312 -45.806 1.00 87.06 274 PHE A C 1
ATOM 2241 O O . PHE A 1 274 ? 22.651 0.574 -46.116 1.00 87.06 274 PHE A O 1
ATOM 2248 N N . GLU A 1 275 ? 21.852 -1.497 -46.424 1.00 87.75 275 GLU A N 1
ATOM 2249 C CA . GLU A 1 275 ? 22.830 -1.864 -47.452 1.00 87.75 275 GLU A CA 1
ATOM 2250 C C . GLU A 1 275 ? 22.766 -0.936 -48.664 1.00 87.75 275 GLU A C 1
ATOM 2252 O O . GLU A 1 275 ? 23.803 -0.476 -49.149 1.00 87.75 275 GLU A O 1
ATOM 2257 N N . VAL A 1 276 ? 21.556 -0.636 -49.146 1.00 89.56 276 VAL A N 1
ATOM 2258 C CA . VAL A 1 276 ? 21.349 0.296 -50.262 1.00 89.56 276 VAL A CA 1
ATOM 2259 C C . VAL A 1 276 ? 21.879 1.681 -49.899 1.00 89.56 276 VAL A C 1
ATOM 2261 O O . VAL A 1 276 ? 22.640 2.265 -50.676 1.00 89.56 276 VAL A O 1
ATOM 2264 N N . TYR A 1 277 ? 21.538 2.188 -48.712 1.00 87.69 277 TYR A N 1
ATOM 2265 C CA . TYR A 1 277 ? 22.013 3.483 -48.234 1.00 87.69 277 TYR A CA 1
ATOM 2266 C C . TYR A 1 277 ? 23.545 3.519 -48.140 1.00 87.69 277 TYR A C 1
ATOM 2268 O O . TYR A 1 277 ? 24.182 4.340 -48.807 1.00 87.69 277 TYR A O 1
ATOM 2276 N N . TYR A 1 278 ? 24.147 2.578 -47.409 1.00 87.50 278 TYR A N 1
ATOM 2277 C CA . TYR A 1 278 ? 25.591 2.492 -47.204 1.00 87.50 278 TYR A CA 1
ATOM 2278 C C . TYR A 1 278 ? 26.357 2.372 -48.530 1.00 87.50 278 TYR A C 1
ATOM 2280 O O . TYR A 1 278 ? 27.306 3.125 -48.773 1.00 87.50 278 TYR A O 1
ATOM 2288 N N . ARG A 1 279 ? 25.925 1.481 -49.438 1.00 87.88 279 ARG A N 1
ATOM 2289 C CA . ARG A 1 279 ? 26.551 1.318 -50.763 1.00 87.88 279 ARG A CA 1
ATOM 2290 C C . ARG A 1 279 ? 26.433 2.585 -51.603 1.00 87.88 279 ARG A C 1
ATOM 2292 O O . ARG A 1 279 ? 27.403 2.966 -52.263 1.00 87.88 279 ARG A O 1
ATOM 2299 N N . SER A 1 280 ? 25.275 3.247 -51.583 1.00 88.19 280 SER A N 1
ATOM 2300 C CA . SER A 1 280 ? 25.060 4.477 -52.349 1.00 88.19 280 SER A CA 1
ATOM 2301 C C . SER A 1 280 ? 25.983 5.607 -51.879 1.00 88.19 280 SER A C 1
ATOM 2303 O O . SER A 1 280 ? 26.640 6.240 -52.707 1.00 88.19 280 SER A O 1
ATOM 2305 N N . GLU A 1 281 ? 26.124 5.798 -50.565 1.00 86.25 281 GLU A N 1
ATOM 2306 C CA . GLU A 1 281 ? 26.991 6.826 -49.984 1.00 86.25 281 GLU A CA 1
ATOM 2307 C C . GLU A 1 281 ? 28.471 6.525 -50.230 1.00 86.25 281 GLU A C 1
ATOM 2309 O O . GLU A 1 281 ? 29.207 7.393 -50.702 1.00 86.25 281 GLU A O 1
ATOM 2314 N N . ARG A 1 282 ? 28.917 5.277 -50.039 1.00 85.88 282 ARG A N 1
ATOM 2315 C CA . ARG A 1 282 ? 30.299 4.882 -50.363 1.00 85.88 282 ARG A CA 1
ATOM 2316 C C . ARG A 1 282 ? 30.622 5.043 -51.849 1.00 85.88 282 ARG A C 1
ATOM 2318 O O . ARG A 1 282 ? 31.718 5.487 -52.185 1.00 85.88 282 ARG A O 1
ATOM 2325 N N . THR A 1 283 ? 29.666 4.771 -52.740 1.00 85.75 283 THR A N 1
ATOM 2326 C CA . THR A 1 283 ? 29.828 4.997 -54.188 1.00 85.75 283 THR A CA 1
ATOM 2327 C C . THR A 1 283 ? 29.985 6.485 -54.509 1.00 85.75 283 THR A C 1
ATOM 2329 O O . THR A 1 283 ? 30.853 6.855 -55.301 1.00 85.75 283 THR A O 1
ATOM 2332 N N . LYS A 1 284 ? 29.186 7.361 -53.881 1.00 85.44 284 LYS A N 1
ATOM 2333 C CA . LYS A 1 284 ? 29.321 8.820 -54.032 1.00 85.44 284 LYS A CA 1
ATOM 2334 C C . LYS A 1 284 ? 30.675 9.310 -53.520 1.00 85.44 284 LYS A C 1
ATOM 2336 O O . LYS A 1 284 ? 31.346 10.064 -54.219 1.00 85.44 284 LYS A O 1
ATOM 2341 N N . GLN A 1 285 ? 31.102 8.847 -52.345 1.00 81.69 285 GLN A N 1
ATOM 2342 C CA . GLN A 1 285 ? 32.406 9.191 -51.774 1.00 81.69 285 GLN A CA 1
ATOM 2343 C C . GLN A 1 285 ? 33.560 8.763 -52.689 1.00 81.69 285 GLN A C 1
ATOM 2345 O O . GLN A 1 285 ? 34.446 9.570 -52.959 1.00 81.69 285 GLN A O 1
ATOM 2350 N N . ALA A 1 286 ? 33.523 7.540 -53.227 1.00 81.69 286 ALA A N 1
ATOM 2351 C CA . ALA A 1 286 ? 34.535 7.056 -54.164 1.00 81.69 286 ALA A CA 1
ATOM 2352 C C . ALA A 1 286 ? 34.591 7.908 -55.442 1.00 81.69 286 ALA A C 1
ATOM 2354 O O . ALA A 1 286 ? 35.671 8.299 -55.878 1.00 81.69 286 ALA A O 1
ATOM 2355 N N . ARG A 1 287 ? 33.431 8.269 -56.011 1.00 83.69 287 ARG A N 1
ATOM 2356 C CA . ARG A 1 287 ? 33.361 9.159 -57.182 1.00 83.69 287 ARG A CA 1
ATOM 2357 C C . ARG A 1 287 ? 33.975 10.530 -56.913 1.00 83.69 287 ARG A C 1
ATOM 2359 O O . ARG A 1 287 ? 34.673 11.038 -57.778 1.00 83.69 287 ARG A O 1
ATOM 2366 N N . LEU A 1 288 ? 33.744 11.111 -55.734 1.00 80.75 288 LEU A N 1
ATOM 2367 C CA . LEU A 1 288 ? 34.309 12.413 -55.360 1.00 80.75 288 LEU A CA 1
ATOM 2368 C C . LEU A 1 288 ? 35.834 12.378 -55.203 1.00 80.75 288 LEU A C 1
ATOM 2370 O O . LEU A 1 288 ? 36.491 13.359 -55.525 1.00 80.75 288 LEU A O 1
ATOM 2374 N N . VAL A 1 289 ? 36.401 11.267 -54.726 1.00 74.44 289 VAL A N 1
ATOM 2375 C CA . VAL A 1 289 ? 37.862 11.106 -54.597 1.00 74.44 289 VAL A CA 1
ATOM 2376 C C . VAL A 1 289 ? 38.539 10.955 -55.963 1.00 74.44 289 VAL A C 1
ATOM 2378 O O . VAL A 1 289 ? 39.666 11.404 -56.142 1.00 74.44 289 VAL A O 1
ATOM 2381 N N . LEU A 1 290 ? 37.854 10.347 -56.934 1.00 73.69 290 LEU A N 1
ATOM 2382 C CA . LEU A 1 290 ? 38.374 10.121 -58.286 1.00 73.69 290 LEU A CA 1
ATOM 2383 C C . LEU A 1 290 ? 38.202 11.329 -59.227 1.00 73.69 290 LEU A C 1
ATOM 2385 O O . LEU A 1 290 ? 38.654 11.275 -60.370 1.00 73.69 290 LEU A O 1
ATOM 2389 N N . GLN A 1 291 ? 37.548 12.408 -58.784 1.00 72.31 291 GLN A N 1
ATOM 2390 C CA . GLN A 1 291 ? 37.418 13.627 -59.581 1.00 72.31 291 GLN A CA 1
ATOM 2391 C C . GLN A 1 291 ? 38.719 14.447 -59.543 1.00 72.31 291 GLN A C 1
ATOM 2393 O O . GLN A 1 291 ? 39.244 14.710 -58.458 1.00 72.31 291 GLN A O 1
ATOM 2398 N N . PRO A 1 292 ? 39.246 14.885 -60.702 1.00 58.16 292 PRO A N 1
ATOM 2399 C CA . PRO A 1 292 ? 40.408 15.762 -60.738 1.00 58.16 292 PRO A CA 1
ATOM 2400 C C . PRO A 1 292 ? 40.078 17.120 -60.088 1.00 58.16 292 PRO A C 1
ATOM 2402 O O . PRO A 1 292 ? 38.959 17.615 -60.249 1.00 58.16 292 PRO A O 1
ATOM 2405 N N . PRO A 1 293 ? 41.022 17.745 -59.359 1.00 57.69 293 PRO A N 1
ATOM 2406 C CA . PRO A 1 293 ? 40.782 19.020 -58.689 1.00 57.69 293 PRO A CA 1
ATOM 2407 C C . PRO A 1 293 ? 40.438 20.117 -59.704 1.00 57.69 293 PRO A C 1
ATOM 2409 O O . PRO A 1 293 ? 41.145 20.315 -60.690 1.00 57.69 293 PRO A O 1
ATOM 2412 N N . THR A 1 294 ? 39.368 20.870 -59.444 1.00 59.06 294 THR A N 1
ATOM 2413 C CA . THR A 1 294 ? 38.761 21.845 -60.371 1.00 59.06 294 THR A CA 1
ATOM 2414 C C . THR A 1 294 ? 39.562 23.140 -60.592 1.00 59.06 294 THR A C 1
ATOM 2416 O O . THR A 1 294 ? 39.016 24.110 -61.103 1.00 59.06 294 THR A O 1
ATOM 2419 N N . ASN A 1 295 ? 40.856 23.181 -60.259 1.00 53.97 295 ASN A N 1
ATOM 2420 C CA . ASN A 1 295 ? 41.701 24.370 -60.402 1.00 53.97 295 ASN A CA 1
ATOM 2421 C C . ASN A 1 295 ? 42.971 24.065 -61.201 1.00 53.97 295 ASN A C 1
ATOM 2423 O O . ASN A 1 295 ? 44.025 23.916 -60.602 1.00 53.97 295 ASN A O 1
ATOM 2427 N N . MET A 1 296 ? 42.875 24.002 -62.532 1.00 46.47 296 MET A N 1
ATOM 2428 C CA . MET A 1 296 ? 43.985 24.266 -63.470 1.00 46.47 296 MET A CA 1
ATOM 2429 C C . MET A 1 296 ? 43.428 24.576 -64.880 1.00 46.47 296 MET A C 1
ATOM 2431 O O . MET A 1 296 ? 43.814 23.952 -65.865 1.00 46.47 296 MET A O 1
ATOM 2435 N N . VAL A 1 297 ? 42.505 25.539 -65.014 1.00 45.91 297 VAL A N 1
ATOM 2436 C CA . VAL A 1 297 ? 42.227 26.157 -66.327 1.00 45.91 297 VAL A CA 1
ATOM 2437 C C . VAL A 1 297 ? 42.972 27.489 -66.397 1.00 45.91 297 VAL A C 1
ATOM 2439 O O . VAL A 1 297 ? 42.508 28.509 -65.903 1.00 45.91 297 VAL A O 1
ATOM 2442 N N . GLY A 1 298 ? 44.175 27.408 -66.970 1.00 50.19 298 GLY A N 1
ATOM 2443 C CA . GLY A 1 298 ? 44.853 28.427 -67.775 1.00 50.19 298 GLY A CA 1
ATOM 2444 C C . GLY A 1 298 ? 44.916 29.872 -67.274 1.00 50.19 298 GLY A C 1
ATOM 2445 O O . GLY A 1 298 ? 44.025 30.664 -67.557 1.00 50.19 298 GLY A O 1
ATOM 2446 N N . LYS A 1 299 ? 46.078 30.265 -66.739 1.00 40.56 299 LYS A N 1
ATOM 2447 C CA . LYS A 1 299 ? 46.675 31.581 -67.027 1.00 40.56 299 LYS A CA 1
ATOM 2448 C C . LYS A 1 299 ? 48.196 31.449 -67.146 1.00 40.56 299 LYS A C 1
ATOM 2450 O O . LYS A 1 299 ? 48.905 31.541 -66.154 1.00 40.56 299 LYS A O 1
ATOM 2455 N N . TYR A 1 300 ? 48.678 31.258 -68.370 1.00 38.75 300 TYR A N 1
ATOM 2456 C CA . TYR A 1 300 ? 49.996 31.745 -68.778 1.00 38.75 300 TYR A CA 1
ATOM 2457 C C . TYR A 1 300 ? 49.749 32.988 -69.640 1.00 38.75 300 TYR A C 1
ATOM 2459 O O . TYR A 1 300 ? 49.101 32.849 -70.680 1.00 38.75 300 TYR A O 1
ATOM 2467 N N . PRO A 1 301 ? 50.178 34.195 -69.239 1.00 47.56 301 PRO A N 1
ATOM 2468 C CA . PRO A 1 301 ? 50.399 35.265 -70.194 1.00 47.56 301 PRO A CA 1
ATOM 2469 C C . PRO A 1 301 ? 51.776 35.083 -70.848 1.00 47.56 301 PRO A C 1
ATOM 2471 O O . PRO A 1 301 ? 52.724 34.645 -70.192 1.00 47.56 301 PRO A O 1
ATOM 2474 N N . MET A 1 302 ? 51.815 35.376 -72.148 1.00 40.47 302 MET A N 1
ATOM 2475 C CA . MET A 1 302 ? 53.022 35.560 -72.961 1.00 40.47 302 MET A CA 1
ATOM 2476 C C . MET A 1 302 ? 53.948 36.618 -72.361 1.00 40.47 302 MET A C 1
ATOM 2478 O O . MET A 1 302 ? 53.406 37.604 -71.806 1.00 40.47 302 MET A O 1
#

InterPro domains:
  IPR007225 Exocyst complex component EXOC6/Sec15 [PTHR12702] (15-296)
  IPR048359 Exocyst complex component EXOC6/Sec15, N-terminal domain [PF20651] (45-214)

Radius of gyration: 69.24 Å; Cα contacts (8 Å, |Δi|>4): 84; chains: 1; bounding box: 147×59×179 Å

Foldseek 3Di:
DDDPPDPVVVLLVVLVVVPVVDPPDSPVSVVVCVVVVVVVVSVVVVVVVVVVVVVVVVVVCVVCVVVVVVVVVVVVVVVVVVVVVVVVVVVVVVVVVVVVVVVVVVVVVVVVVVVVVVVVVVVVVLCVLCVLLVVLVVVLVVCVVVLVLVVNVVSLVCSVPPRLVSVVVDPVSVVSVVCSVVSLVVSLVVLVVLVVVLLVVCLVCVVVLVVLVVVVVVVVVVPDPPDPDDDDDDDDDDDDDDPPPPDHSVNVGDCVSVVVNCVSCVVVVNNVVSVVVVVVSVVVSVVVVPDDDPPDDDDDDD

pLDDT: mean 80.09, std 16.35, range [33.09, 97.81]

Organism: Dendroctonus ponderosae (NCBI:txid77166)

Solvent-accessible surface area (backbone atoms only — not comparable to full-atom values): 17552 Å² total; per-residue (Å²): 134,85,80,88,78,72,64,68,62,56,54,51,54,49,52,50,50,50,57,77,71,45,94,86,74,62,64,68,62,52,47,56,36,54,76,67,70,43,50,68,61,47,48,52,53,50,54,52,48,51,58,47,51,52,51,49,51,52,50,51,45,67,70,44,49,59,61,50,52,51,52,54,51,51,52,53,48,52,53,50,51,52,52,50,50,50,52,51,52,54,52,48,51,53,53,50,52,54,53,47,53,53,50,51,52,53,51,52,52,49,52,52,52,50,52,52,50,52,51,49,54,51,51,51,54,53,49,61,64,48,43,61,48,54,52,42,51,51,51,28,53,52,26,52,75,70,68,36,53,64,67,21,51,52,40,50,51,46,40,58,71,64,42,39,69,81,38,57,93,38,75,64,39,57,58,46,62,70,42,49,63,59,50,53,52,49,47,53,53,49,39,54,48,48,35,50,54,47,57,56,50,47,61,71,46,43,61,61,39,49,52,52,47,52,50,52,51,53,54,52,60,70,68,45,91,81,75,85,81,81,82,92,86,80,90,74,87,73,94,68,95,66,100,64,91,79,71,51,64,70,75,78,50,84,60,60,46,57,57,52,39,51,54,48,23,52,80,70,72,39,43,70,61,49,53,53,50,54,53,53,51,54,51,52,54,53,53,60,70,70,50,78,78,95,79,81,84,82,87,81,81,132

Secondary structure (DSSP, 8-state):
-----SSHHHHHHHHHHHHHH-SS--HHHHHHHHHTT-HHHHHHHHHHHHHHHHHHHHHHHHHHHHHHHHHHHHHHHHHHHHHHHHHHHHHHHHHHHHHHHHHHHHHHHHHHHHHHHHHHHHHHHHHHHHHHHHHHHHHHHHHHHTT-HHHHHHHHHHIIIIITGGGTTSHHHHHHHHHHHHHHHHHHHHHHHHHHHHHHHHHHHHHHHHHHHHHHHHHHHHH-TT------------------TT--TTTTS--HHHHHHHHHHHHTT-HHHHHHHHHHHHHHHHHHHTSPPS--------